Protein AF-X5XY97-F1 (afdb_monomer_lite)

Secondary structure (DSSP, 8-state):
-HHHHHHHHHHHHH--SHHHHHHHHHHHHHHHHHHHHHHHHHHHHHHHHHTTSS-HHHHHHHHHHHHHHHHHHHHHHHHHHHHHHHHHHHHHHHHHHHHHHHHHHHHHHHHHHHHHHHHHHHHHHHHHHHHHHHHHHHHHHHHHHHHTT-GGG---HHHHHHHHT-SPPPPPPTT--HHHHHHHHHHHHTTSTTSTTSTHHHHHHTT------------------

Foldseek 3Di:
DVVVVVVLVVQLVVDQALVSLVVSLVVLVVVLVVLVVVLVVLVVVLVVVVVVNDDNVVSVVVNVVSVVVNVVSVVSNVVSVVSSVVRVVVVVVVVVVVVVVVVVVVVVVVVVVVVVVVVVVVVVVVVLVVVVVVVVVLVVVCVVCVVVVNNVPHDDPVVVLVVVLDDDDDDDDPDDDPVRVVVVVLVVLVSDAVRPSHCVVVVVVPPDPPPDDDDDDDDDDDDDD

pLDDT: mean 83.16, std 18.18, range [33.22, 97.75]

Structure (mmCIF, N/CA/C/O backbone):
data_AF-X5XY97-F1
#
_entry.id   AF-X5XY97-F1
#
loop_
_atom_site.group_PDB
_atom_site.id
_atom_site.type_symbol
_atom_site.label_atom_id
_atom_site.label_alt_id
_atom_site.label_comp_id
_atom_site.label_asym_id
_atom_site.label_entity_id
_atom_site.label_seq_id
_atom_site.pdbx_PDB_ins_code
_atom_site.Cartn_x
_atom_site.Cartn_y
_atom_site.Cartn_z
_atom_site.occupancy
_atom_site.B_iso_or_equiv
_atom_site.auth_seq_id
_atom_site.auth_comp_id
_atom_site.auth_asym_id
_atom_site.auth_atom_id
_atom_site.pdbx_PDB_model_num
ATOM 1 N N . MET A 1 1 ? -25.645 -17.016 40.086 1.00 46.78 1 MET A N 1
ATOM 2 C CA . MET A 1 1 ? -25.019 -15.783 39.554 1.00 46.78 1 MET A CA 1
ATOM 3 C C . MET A 1 1 ? -23.553 -15.941 39.148 1.00 46.78 1 MET A C 1
ATOM 5 O O . MET A 1 1 ? -23.090 -15.186 38.314 1.00 46.78 1 MET A O 1
ATOM 9 N N . THR A 1 2 ? -22.830 -16.949 39.642 1.00 53.25 2 THR A N 1
ATOM 10 C CA . THR A 1 2 ? -21.428 -17.248 39.280 1.00 53.25 2 THR A CA 1
ATOM 11 C C . THR A 1 2 ? -21.201 -17.725 37.835 1.00 53.25 2 THR A C 1
ATOM 13 O O . THR A 1 2 ? -20.082 -17.640 37.344 1.00 53.25 2 THR A O 1
ATOM 16 N N . LEU A 1 3 ? -22.242 -18.197 37.139 1.00 58.97 3 LEU A N 1
ATOM 17 C CA . LEU A 1 3 ? -22.140 -18.777 35.789 1.00 58.97 3 LEU A CA 1
ATOM 18 C C . LEU A 1 3 ? -22.036 -17.740 34.652 1.00 58.97 3 LEU A C 1
ATOM 20 O O . LEU A 1 3 ? -21.431 -18.025 33.626 1.00 58.97 3 LEU A O 1
ATOM 24 N N . LEU A 1 4 ? -22.605 -16.538 34.809 1.00 59.94 4 LEU A N 1
ATOM 25 C CA . LEU A 1 4 ? -22.529 -15.499 33.767 1.00 59.94 4 LEU A CA 1
ATOM 26 C C . LEU A 1 4 ? -21.122 -14.901 33.691 1.00 59.94 4 LEU A C 1
ATOM 28 O O . LEU A 1 4 ? -20.534 -14.821 32.615 1.00 59.94 4 LEU A O 1
ATOM 32 N N . LEU A 1 5 ? -20.523 -14.596 34.846 1.00 67.06 5 LEU A N 1
ATOM 33 C CA . LEU A 1 5 ? -19.133 -14.150 34.893 1.00 67.06 5 LEU A CA 1
ATOM 34 C C . LEU A 1 5 ? -18.157 -15.223 34.386 1.00 67.06 5 LEU A C 1
ATOM 36 O O . LEU A 1 5 ? -17.134 -14.871 33.801 1.00 67.06 5 LEU A O 1
ATOM 40 N N . SER A 1 6 ? -18.454 -16.518 34.563 1.00 76.81 6 SER A N 1
ATOM 41 C CA . SER A 1 6 ? -17.591 -17.581 34.031 1.00 76.81 6 SER A CA 1
ATOM 42 C C . SER A 1 6 ? -17.618 -17.627 32.502 1.00 76.81 6 SER A C 1
ATOM 44 O O . SER A 1 6 ? -16.556 -17.711 31.893 1.00 76.81 6 SER A O 1
ATOM 46 N N . ALA A 1 7 ? -18.792 -17.473 31.880 1.00 84.50 7 ALA A N 1
ATOM 47 C CA . ALA A 1 7 ? -18.923 -17.429 30.422 1.00 84.50 7 ALA A CA 1
ATOM 48 C C . ALA A 1 7 ? -18.185 -16.226 29.806 1.00 84.50 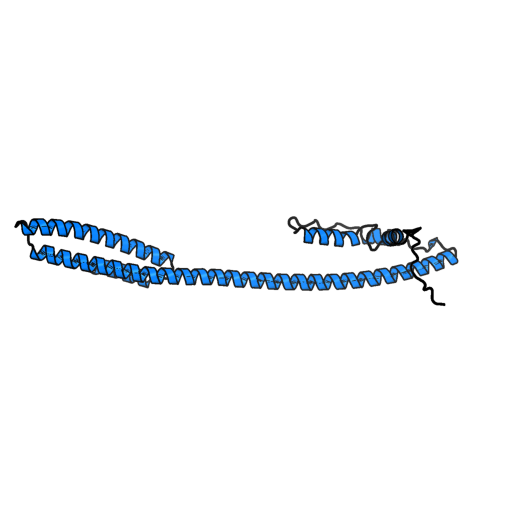7 ALA A C 1
ATOM 50 O O . ALA A 1 7 ? -17.448 -16.379 28.830 1.00 84.50 7 ALA A O 1
ATOM 51 N N . HIS A 1 8 ? -18.305 -15.041 30.414 1.00 88.75 8 HIS A N 1
ATOM 52 C CA . HIS A 1 8 ? -17.550 -13.859 29.976 1.00 88.75 8 HIS A CA 1
ATOM 53 C C . HIS A 1 8 ? -16.045 -14.037 30.140 1.00 88.75 8 HIS A C 1
ATOM 55 O O . HIS A 1 8 ? -15.274 -13.634 29.273 1.00 88.75 8 HIS A O 1
ATOM 61 N N . THR A 1 9 ? -15.616 -14.673 31.231 1.00 88.00 9 THR A N 1
ATOM 62 C CA . THR A 1 9 ? -14.197 -14.952 31.482 1.00 88.00 9 THR A CA 1
ATOM 63 C C . THR A 1 9 ? -13.626 -15.891 30.417 1.00 88.00 9 THR A C 1
ATOM 65 O O . THR A 1 9 ? -12.545 -15.637 29.886 1.00 88.00 9 THR A O 1
ATOM 68 N N . GLU A 1 10 ? -14.359 -16.940 30.044 1.00 91.06 10 GLU A N 1
ATOM 69 C CA . GLU A 1 10 ? -13.978 -17.845 28.954 1.00 91.06 10 GLU A CA 1
ATOM 70 C C . GLU A 1 10 ? -13.902 -17.121 27.605 1.00 91.06 10 GLU A C 1
ATOM 72 O O . GLU A 1 10 ? -12.901 -17.250 26.896 1.00 91.06 10 GLU A O 1
ATOM 77 N N . ALA A 1 11 ? -14.902 -16.299 27.275 1.00 91.81 11 ALA A N 1
ATOM 78 C CA . ALA A 1 11 ? -14.908 -15.506 26.048 1.00 91.81 11 ALA A CA 1
ATOM 79 C C . ALA A 1 11 ? -13.718 -14.530 25.991 1.00 91.81 11 ALA A C 1
ATOM 81 O O . ALA A 1 11 ? -13.045 -14.416 24.965 1.00 91.81 11 ALA A O 1
ATOM 82 N N . LEU A 1 12 ? -13.384 -13.897 27.119 1.00 92.50 12 LEU A N 1
ATOM 83 C CA . LEU A 1 12 ? -12.222 -13.020 27.256 1.00 92.50 12 LEU A CA 1
ATOM 84 C C . LEU A 1 12 ? -10.891 -13.775 27.081 1.00 92.50 12 LEU A C 1
ATOM 86 O O . LEU A 1 12 ? -9.918 -13.216 26.573 1.00 92.50 12 LEU A O 1
ATOM 90 N N . HIS A 1 13 ? -10.824 -15.036 27.516 1.00 92.38 13 HIS A N 1
ATOM 91 C CA . HIS A 1 13 ? -9.659 -15.900 27.312 1.00 92.38 13 HIS A CA 1
ATOM 92 C C . HIS A 1 13 ? -9.553 -16.440 25.885 1.00 92.38 13 HIS A C 1
ATOM 94 O O . HIS A 1 13 ? -8.441 -16.731 25.433 1.00 92.38 13 HIS A O 1
ATOM 100 N N . ALA A 1 14 ? -10.671 -16.574 25.176 1.00 94.19 14 ALA A N 1
ATOM 101 C CA . ALA A 1 14 ? -10.708 -17.003 23.785 1.00 94.19 14 ALA A CA 1
ATOM 102 C C . ALA A 1 14 ? -10.370 -15.863 22.811 1.00 94.19 14 ALA A C 1
ATOM 104 O O . ALA A 1 14 ? -9.703 -16.121 21.812 1.00 94.19 14 ALA A O 1
ATOM 105 N N . ALA A 1 15 ? -10.756 -14.622 23.124 1.00 94.75 15 ALA A N 1
ATOM 106 C CA . ALA A 1 15 ? -10.545 -13.455 22.270 1.00 94.75 15 ALA A CA 1
ATOM 107 C C . ALA A 1 15 ? -9.061 -13.208 21.937 1.00 94.75 15 ALA A C 1
ATOM 109 O O . ALA A 1 15 ? -8.169 -13.280 22.791 1.00 94.75 15 ALA A O 1
ATOM 110 N N . ARG A 1 16 ? -8.789 -12.929 20.665 1.00 93.19 16 ARG A N 1
ATOM 111 C CA . ARG A 1 16 ? -7.461 -12.658 20.100 1.00 93.19 16 ARG A CA 1
ATOM 112 C C . ARG A 1 16 ? -7.413 -11.335 19.353 1.00 93.19 16 ARG A C 1
ATOM 114 O O . ARG A 1 16 ? -6.352 -10.719 19.335 1.00 93.19 16 ARG A O 1
ATOM 121 N N . THR A 1 17 ? -8.527 -10.909 18.763 1.00 95.38 17 THR A N 1
ATOM 122 C CA . THR A 1 17 ? -8.588 -9.683 17.958 1.00 95.38 17 THR A CA 1
ATOM 123 C C . THR A 1 17 ? -9.236 -8.525 18.704 1.00 95.38 17 THR A C 1
ATOM 125 O O . THR A 1 17 ? -10.021 -8.712 19.638 1.00 95.38 17 THR A O 1
ATOM 128 N N . SER A 1 18 ? -8.943 -7.303 18.267 1.00 95.88 18 SER A N 1
ATOM 129 C CA . SER A 1 18 ? -9.571 -6.091 18.798 1.00 95.88 18 SER A CA 1
ATOM 130 C C . SER A 1 18 ? -11.101 -6.122 18.653 1.00 95.88 18 SER A C 1
ATOM 132 O O . SER A 1 18 ? -11.822 -5.714 19.567 1.00 95.88 18 SER A O 1
ATOM 134 N N . GLY A 1 19 ? -11.609 -6.671 17.546 1.00 95.50 19 GLY A N 1
ATOM 135 C CA . GLY A 1 19 ? -13.041 -6.861 17.309 1.00 95.50 19 GLY A CA 1
ATOM 136 C C . GLY A 1 19 ? -13.682 -7.874 18.262 1.00 95.50 19 GLY A C 1
ATOM 137 O O . GLY A 1 19 ? -14.763 -7.622 18.790 1.00 95.50 19 GLY A O 1
ATOM 138 N N . GLU A 1 20 ? -13.003 -8.988 18.541 1.00 96.38 20 GLU A N 1
ATOM 139 C CA . GLU A 1 20 ? -13.479 -9.988 19.505 1.00 96.38 20 GLU A CA 1
ATOM 140 C C . GLU A 1 20 ? -13.518 -9.429 20.930 1.00 96.38 20 GLU A C 1
ATOM 142 O O . GLU A 1 20 ? -14.520 -9.599 21.623 1.00 96.38 20 GLU A O 1
ATOM 147 N N . PHE A 1 21 ? -12.483 -8.696 21.362 1.00 96.69 21 PHE A N 1
ATOM 148 C CA . PHE A 1 21 ? -12.516 -8.026 22.666 1.00 96.69 21 PHE A CA 1
ATOM 149 C C . PHE A 1 21 ? -13.637 -6.982 22.747 1.00 96.69 21 PHE A C 1
ATOM 151 O O . PHE A 1 21 ? -14.304 -6.898 23.775 1.00 96.69 21 PHE A O 1
ATOM 158 N N . ALA A 1 22 ? -13.896 -6.225 21.675 1.00 97.44 22 ALA A N 1
ATOM 159 C CA . ALA A 1 22 ? -15.010 -5.275 21.630 1.00 97.44 22 ALA A CA 1
ATOM 160 C C . ALA A 1 22 ? -16.377 -5.964 21.796 1.00 97.44 22 ALA A C 1
ATOM 162 O O . ALA A 1 22 ? -17.245 -5.447 22.497 1.00 97.44 22 ALA A O 1
ATOM 163 N N . ALA A 1 23 ? -16.559 -7.142 21.193 1.00 96.62 23 ALA A N 1
ATOM 164 C CA . ALA A 1 23 ? -17.782 -7.925 21.344 1.00 96.62 23 ALA A CA 1
ATOM 165 C C . ALA A 1 23 ? -17.979 -8.411 22.791 1.00 96.62 23 ALA A C 1
ATOM 167 O O . ALA A 1 23 ? -19.085 -8.317 23.321 1.00 96.62 23 ALA A O 1
ATOM 168 N N . VAL A 1 24 ? -16.906 -8.869 23.451 1.00 96.12 24 VAL A N 1
ATOM 169 C CA . VAL A 1 24 ? -16.954 -9.279 24.867 1.00 96.12 24 VAL A CA 1
ATOM 170 C C . VAL A 1 24 ? -17.260 -8.088 25.781 1.00 96.12 24 VAL A C 1
ATOM 172 O O . VAL A 1 24 ? -18.098 -8.215 26.669 1.00 96.12 24 VAL A O 1
ATOM 175 N N . ILE A 1 25 ? -16.654 -6.920 25.539 1.00 96.50 25 ILE A N 1
ATOM 176 C CA . ILE A 1 25 ? -16.957 -5.681 26.282 1.00 96.50 25 ILE A CA 1
ATOM 177 C C . ILE A 1 25 ? -18.436 -5.315 26.141 1.00 96.50 25 ILE A C 1
ATOM 179 O O . ILE A 1 25 ? -19.105 -5.095 27.142 1.00 96.50 25 ILE A O 1
ATOM 183 N N . SER A 1 26 ? -18.976 -5.338 24.920 1.00 97.19 26 SER A N 1
ATOM 184 C CA . SER A 1 26 ? -20.391 -5.024 24.688 1.00 97.19 26 SER A CA 1
ATOM 185 C C . SER A 1 26 ? -21.343 -5.983 25.416 1.00 97.19 26 SER A C 1
ATOM 187 O O . SER A 1 26 ? -22.420 -5.565 25.850 1.00 97.19 26 SER A O 1
ATOM 189 N N . ALA A 1 27 ? -20.976 -7.262 25.539 1.00 95.44 27 ALA A N 1
ATOM 190 C CA . ALA A 1 27 ? -21.755 -8.241 26.292 1.00 95.44 27 ALA A CA 1
ATOM 191 C C . ALA A 1 27 ? -21.679 -7.978 27.808 1.00 95.44 27 ALA A C 1
ATOM 193 O O . ALA A 1 27 ? -22.712 -7.963 28.475 1.00 95.44 27 ALA A O 1
ATOM 194 N N . LEU A 1 28 ? -20.481 -7.688 28.332 1.00 95.19 28 LEU A N 1
ATOM 195 C CA . LEU A 1 28 ? -20.270 -7.295 29.730 1.00 95.19 28 LEU A CA 1
ATOM 196 C C . LEU A 1 28 ? -21.048 -6.021 30.097 1.00 95.19 28 LEU A C 1
ATOM 198 O O . LEU A 1 28 ? -21.700 -5.992 31.136 1.00 95.19 28 LEU A O 1
ATOM 202 N N . ASP A 1 29 ? -21.042 -4.998 29.237 1.00 96.75 29 ASP A N 1
ATOM 203 C CA . ASP A 1 29 ? -21.801 -3.755 29.439 1.00 96.75 29 ASP A CA 1
ATOM 204 C C . ASP A 1 29 ? -23.313 -4.008 29.507 1.00 96.75 29 ASP A C 1
ATOM 206 O O . ASP A 1 29 ? -24.032 -3.389 30.294 1.00 96.75 29 ASP A O 1
ATOM 210 N N . THR A 1 30 ? -23.821 -4.932 28.689 1.00 96.12 30 THR A N 1
ATOM 211 C CA . THR A 1 30 ? -25.247 -5.292 28.679 1.00 96.12 30 THR A CA 1
ATOM 212 C C . THR A 1 30 ? -25.664 -5.944 30.000 1.00 96.12 30 THR A C 1
ATOM 214 O O . THR A 1 30 ? -26.685 -5.571 30.593 1.00 96.12 30 THR A O 1
ATOM 217 N N . ASP A 1 31 ? -24.852 -6.872 30.503 1.00 94.69 31 ASP A N 1
ATOM 218 C CA . ASP A 1 31 ? -25.113 -7.557 31.770 1.00 94.69 31 ASP A CA 1
ATOM 219 C C . ASP A 1 31 ? -24.909 -6.628 32.975 1.00 94.69 31 ASP A C 1
ATOM 221 O O . ASP A 1 31 ? -25.707 -6.653 33.917 1.00 94.69 31 ASP A O 1
ATOM 225 N N . MET A 1 32 ? -23.921 -5.730 32.915 1.00 95.44 32 MET A N 1
ATOM 226 C CA . MET A 1 32 ? -23.709 -4.686 33.919 1.00 95.44 32 MET A CA 1
ATOM 227 C C . MET A 1 32 ? -24.909 -3.740 34.007 1.00 95.44 32 MET A C 1
ATOM 229 O O . MET A 1 32 ? -25.413 -3.488 35.100 1.00 95.44 32 MET A O 1
ATOM 233 N N . ASN A 1 33 ? -25.428 -3.264 32.871 1.00 96.25 33 ASN A N 1
ATOM 234 C CA . ASN A 1 33 ? -26.627 -2.421 32.837 1.00 96.25 33 ASN A CA 1
ATOM 235 C C . ASN A 1 33 ? -27.854 -3.148 33.406 1.00 96.25 33 ASN A C 1
ATOM 237 O O . ASN A 1 33 ? -28.664 -2.551 34.119 1.00 96.25 33 ASN A O 1
ATOM 241 N N . SER A 1 34 ? -27.964 -4.455 33.160 1.00 95.50 34 SER A N 1
ATOM 242 C CA . SER A 1 34 ? -29.011 -5.290 33.756 1.00 95.50 34 SER A CA 1
ATOM 243 C C . SER A 1 34 ? -28.853 -5.411 35.280 1.00 95.50 34 SER A C 1
ATOM 245 O O . SER A 1 34 ? -29.846 -5.365 36.010 1.00 95.50 34 SER A O 1
ATOM 247 N N . ALA A 1 35 ? -27.622 -5.522 35.790 1.00 94.69 35 ALA A N 1
ATOM 248 C CA . ALA A 1 35 ? -27.332 -5.506 37.226 1.00 94.69 35 ALA A CA 1
ATOM 249 C C . ALA A 1 35 ? -27.625 -4.136 37.865 1.00 94.69 35 ALA A C 1
ATOM 251 O O . ALA A 1 35 ? -28.228 -4.082 38.934 1.00 94.69 35 ALA A O 1
ATOM 252 N N . ILE A 1 36 ? -27.301 -3.029 37.189 1.00 96.00 36 ILE A N 1
ATOM 253 C CA . ILE A 1 36 ? -27.657 -1.667 37.625 1.00 96.00 36 ILE A CA 1
ATOM 254 C C . ILE A 1 36 ? -29.181 -1.515 37.739 1.00 96.00 36 ILE A C 1
ATOM 256 O O . ILE A 1 36 ? -29.674 -0.983 38.733 1.00 96.00 36 ILE A O 1
ATOM 260 N N . GLY A 1 37 ? -29.939 -2.036 36.768 1.00 96.75 37 GLY A N 1
ATOM 261 C CA . GLY A 1 37 ? -31.401 -2.064 36.835 1.00 96.75 37 GLY A CA 1
ATOM 262 C C . GLY A 1 37 ? -31.921 -2.847 38.046 1.00 96.75 37 GLY A C 1
ATOM 263 O O . GLY A 1 37 ? -32.779 -2.356 38.776 1.00 96.75 37 GLY A O 1
ATOM 264 N N . ARG A 1 38 ? -31.357 -4.034 38.317 1.00 95.81 38 ARG A N 1
ATOM 265 C CA . ARG A 1 38 ? -31.709 -4.835 39.506 1.00 95.81 38 ARG A CA 1
ATOM 266 C C . ARG A 1 38 ? -31.371 -4.125 40.813 1.00 95.81 38 ARG A C 1
ATOM 268 O O . ARG A 1 38 ? -32.178 -4.167 41.736 1.00 95.81 38 ARG A O 1
ATOM 275 N N . LYS A 1 39 ? -30.227 -3.443 40.885 1.00 96.75 39 LYS A N 1
ATOM 276 C CA . LYS A 1 39 ? -29.834 -2.638 42.046 1.00 96.75 39 LYS A CA 1
ATOM 277 C C . LYS A 1 39 ? -30.896 -1.581 42.369 1.00 96.75 39 LYS A C 1
ATOM 279 O O . LYS A 1 39 ? -31.311 -1.489 43.517 1.00 96.75 39 LYS A O 1
ATOM 284 N N . ALA A 1 40 ? -31.377 -0.845 41.367 1.00 96.19 40 ALA A N 1
ATOM 285 C CA . ALA A 1 40 ? -32.403 0.181 41.566 1.00 96.19 40 ALA A CA 1
ATOM 286 C C . ALA A 1 40 ? -33.739 -0.396 42.078 1.00 96.19 40 ALA A C 1
ATOM 288 O O . ALA A 1 40 ? -34.437 0.246 42.860 1.00 96.19 40 ALA A O 1
ATOM 289 N N . GLU A 1 41 ? -34.109 -1.610 41.659 1.00 95.81 41 GLU A N 1
ATOM 290 C CA . GLU A 1 41 ? -35.295 -2.292 42.194 1.00 95.81 41 GLU A CA 1
ATOM 291 C C . GLU A 1 41 ? -35.084 -2.795 43.630 1.00 95.81 41 GLU A C 1
ATOM 293 O O . GLU A 1 41 ? -36.001 -2.700 44.446 1.00 95.81 41 GLU A O 1
ATOM 298 N N . LEU A 1 42 ? -33.878 -3.263 43.969 1.00 95.25 42 LEU A N 1
ATOM 299 C CA . LEU A 1 42 ? -33.520 -3.655 45.337 1.00 95.25 42 LEU A CA 1
ATOM 300 C C . LEU A 1 42 ? -33.499 -2.457 46.295 1.00 95.25 42 LEU A C 1
ATOM 302 O O . LEU A 1 42 ? -33.987 -2.583 47.411 1.00 95.25 42 LEU A O 1
ATOM 306 N N . GLU A 1 43 ? -33.027 -1.288 45.856 1.00 94.88 43 GLU A N 1
ATOM 307 C CA . GLU A 1 43 ? -33.086 -0.046 46.648 1.00 94.88 43 GLU A CA 1
ATOM 308 C C . GLU A 1 43 ? -34.541 0.334 46.984 1.00 94.88 43 GLU A C 1
ATOM 310 O O . GLU A 1 43 ? -34.867 0.612 48.136 1.00 94.88 43 GLU A O 1
ATOM 315 N N . LYS A 1 44 ? -35.466 0.235 46.016 1.00 94.50 44 LYS A N 1
ATOM 316 C CA . LYS A 1 44 ? -36.906 0.450 46.271 1.00 94.50 44 LYS A CA 1
ATOM 317 C C . LYS A 1 44 ? -37.506 -0.598 47.211 1.00 94.50 44 LYS A C 1
ATOM 319 O O . LYS A 1 44 ? -38.443 -0.294 47.951 1.00 94.50 44 LYS A O 1
ATOM 324 N N . ALA A 1 45 ? -37.049 -1.847 47.127 1.00 92.44 45 ALA A N 1
ATOM 325 C CA . ALA A 1 45 ? -37.494 -2.916 48.016 1.00 92.44 45 ALA A CA 1
ATOM 326 C C . ALA A 1 45 ? -36.975 -2.702 49.445 1.00 92.44 45 ALA A C 1
ATOM 328 O O . ALA A 1 45 ? -37.713 -2.950 50.397 1.00 92.44 45 ALA A O 1
ATOM 329 N N . GLU A 1 46 ? -35.754 -2.183 49.597 1.00 92.94 46 GLU A N 1
ATOM 330 C CA . GLU A 1 46 ? -35.175 -1.843 50.897 1.00 92.94 46 GLU A CA 1
ATOM 331 C C . GLU A 1 46 ? -36.014 -0.759 51.575 1.00 92.94 46 GLU A C 1
ATOM 333 O O . GLU A 1 46 ? -36.428 -0.931 52.723 1.00 92.94 46 GLU A O 1
ATOM 338 N N . ASP A 1 47 ? -36.350 0.304 50.837 1.00 93.19 47 ASP A N 1
ATOM 339 C CA . ASP A 1 47 ? -37.207 1.384 51.328 1.00 93.19 47 ASP A CA 1
ATOM 340 C C . ASP A 1 47 ? -38.550 0.854 51.854 1.00 93.19 47 ASP A C 1
ATOM 342 O O . ASP A 1 47 ? -39.004 1.268 52.919 1.00 93.19 47 ASP A O 1
ATOM 346 N N . LYS A 1 48 ? -39.181 -0.100 51.157 1.00 91.38 48 LYS A N 1
ATOM 347 C CA . LYS A 1 48 ? -40.439 -0.730 51.604 1.00 91.38 48 LYS A CA 1
ATOM 348 C C . LYS A 1 48 ? -40.256 -1.599 52.849 1.00 91.38 48 LYS A C 1
ATOM 350 O O . LYS A 1 48 ?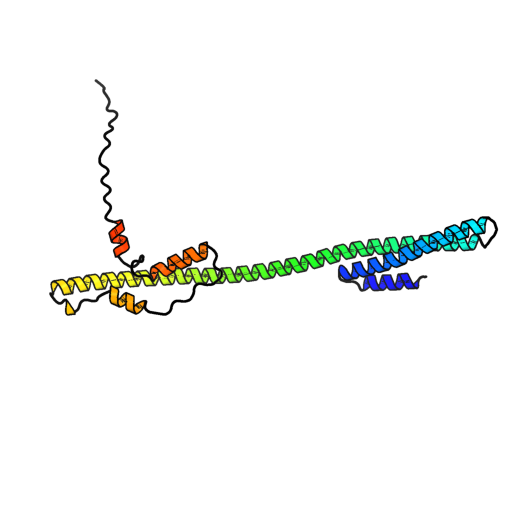 -41.058 -1.502 53.781 1.00 91.38 48 LYS A O 1
ATOM 355 N N . ALA A 1 49 ? -39.191 -2.397 52.894 1.00 91.56 49 ALA A N 1
ATOM 356 C CA . ALA A 1 49 ? -38.893 -3.274 54.022 1.00 91.56 49 ALA A CA 1
ATOM 357 C C . ALA A 1 49 ? -38.617 -2.485 55.317 1.00 91.56 49 ALA A C 1
ATOM 359 O O . ALA A 1 49 ? -38.993 -2.932 56.400 1.00 91.56 49 ALA A O 1
ATOM 360 N N . ILE A 1 50 ? -38.048 -1.274 55.225 1.00 91.00 50 ILE A N 1
ATOM 361 C CA . ILE A 1 50 ? -37.867 -0.364 56.374 1.00 91.00 50 ILE A CA 1
ATOM 362 C C . ILE A 1 50 ? -39.208 -0.008 57.038 1.00 91.00 50 ILE A C 1
ATOM 364 O O . ILE A 1 50 ? -39.270 0.125 58.262 1.00 91.00 50 ILE A O 1
ATOM 368 N N . PHE A 1 51 ? -40.290 0.106 56.264 1.00 90.81 51 PHE A N 1
ATOM 369 C CA . PHE A 1 51 ? -41.635 0.385 56.780 1.00 90.81 51 PHE A CA 1
ATOM 370 C C . PHE A 1 51 ? -42.411 -0.876 57.203 1.00 90.81 51 PHE A C 1
ATOM 372 O O . PHE A 1 51 ? -43.599 -0.785 57.513 1.00 90.81 51 PHE A O 1
ATOM 379 N N . GLY A 1 52 ? -41.749 -2.035 57.269 1.00 84.31 52 GLY A N 1
ATOM 380 C CA . GLY A 1 52 ? -42.321 -3.292 57.760 1.00 84.31 52 GLY A CA 1
ATOM 381 C C . GLY A 1 52 ? -42.937 -4.192 56.686 1.00 84.31 52 GLY A C 1
ATOM 382 O O . GLY A 1 52 ? -43.542 -5.202 57.038 1.00 84.31 52 GLY A O 1
ATOM 383 N N . ASP A 1 53 ? -42.781 -3.858 55.401 1.00 78.75 53 ASP A N 1
ATOM 384 C CA . ASP A 1 53 ? -43.234 -4.681 54.272 1.00 78.75 53 ASP A CA 1
ATOM 385 C C . ASP A 1 53 ? -42.054 -5.458 53.658 1.00 78.75 53 ASP A C 1
ATOM 387 O O . ASP A 1 53 ? -41.504 -5.072 52.626 1.00 78.75 53 ASP A O 1
ATOM 391 N N . GLY A 1 54 ? -41.617 -6.522 54.343 1.00 82.88 54 GLY A N 1
ATOM 392 C CA . GLY A 1 54 ? -40.581 -7.451 53.865 1.00 82.88 54 GLY A CA 1
ATOM 393 C C . GLY A 1 54 ? -39.452 -7.748 54.859 1.00 82.88 54 GLY A C 1
ATOM 394 O O . GLY A 1 54 ? -39.431 -7.239 55.980 1.00 82.88 54 GLY A O 1
ATOM 395 N N . ASP A 1 55 ? -38.501 -8.588 54.433 1.00 91.62 55 ASP A N 1
ATOM 396 C CA . ASP A 1 55 ? -37.276 -8.901 55.182 1.00 91.62 55 ASP A CA 1
ATOM 397 C C . ASP A 1 55 ? -36.151 -7.923 54.805 1.00 91.62 55 ASP A C 1
ATOM 399 O O . ASP A 1 55 ? -35.501 -8.034 53.764 1.00 91.62 55 ASP A O 1
ATOM 403 N N . LEU A 1 56 ? -35.910 -6.942 55.676 1.00 91.94 56 LEU A N 1
ATOM 404 C CA . LEU A 1 56 ? -34.873 -5.931 55.471 1.00 91.94 56 LEU A CA 1
ATOM 405 C C . LEU A 1 56 ? -33.454 -6.525 55.423 1.00 91.94 56 LEU A C 1
ATOM 407 O O . LEU A 1 56 ? -32.580 -5.972 54.753 1.00 91.94 56 LEU A O 1
ATOM 411 N N . ALA A 1 57 ? -33.193 -7.613 56.154 1.00 93.00 57 ALA A N 1
ATOM 412 C CA . ALA A 1 57 ? -31.865 -8.216 56.197 1.00 93.00 57 ALA A CA 1
ATOM 413 C C . ALA A 1 57 ? -31.545 -8.930 54.879 1.00 93.00 57 ALA A C 1
ATOM 415 O O . ALA A 1 57 ? -30.434 -8.784 54.365 1.00 93.00 57 ALA A O 1
ATOM 416 N N . GLU A 1 58 ? -32.526 -9.638 54.317 1.00 94.19 58 GLU A N 1
ATOM 417 C CA . GLU A 1 58 ? -32.411 -10.302 53.016 1.00 94.19 58 GLU A CA 1
ATOM 418 C C . GLU A 1 58 ? -32.184 -9.286 51.888 1.00 94.19 58 GLU A C 1
ATOM 420 O O . GLU A 1 58 ? -31.196 -9.386 51.160 1.00 94.19 58 GLU A O 1
ATOM 425 N N . VAL A 1 59 ? -33.005 -8.230 51.811 1.00 93.94 59 VAL A N 1
ATOM 426 C CA . VAL A 1 59 ? -32.874 -7.207 50.756 1.00 93.94 59 VAL A CA 1
ATOM 427 C C . VAL A 1 59 ? -31.516 -6.499 50.807 1.00 93.94 59 VAL A C 1
ATOM 429 O O . VAL A 1 59 ? -30.900 -6.251 49.769 1.00 93.94 59 VAL A O 1
ATOM 432 N N . ARG A 1 60 ? -30.995 -6.210 52.006 1.00 93.69 60 ARG A N 1
ATOM 433 C CA . ARG A 1 60 ? -29.655 -5.618 52.166 1.00 93.69 60 ARG A CA 1
ATOM 434 C C . ARG A 1 60 ? -28.536 -6.554 51.731 1.00 93.69 60 ARG A C 1
ATOM 436 O O . ARG A 1 60 ? -27.545 -6.088 51.164 1.00 93.69 60 ARG A O 1
ATOM 443 N N . ALA A 1 61 ? -28.669 -7.851 52.003 1.00 95.12 61 ALA A N 1
ATOM 444 C CA . ALA A 1 61 ? -27.700 -8.843 51.553 1.00 95.12 61 ALA A CA 1
ATOM 445 C C . ALA A 1 61 ? -27.678 -8.931 50.019 1.00 95.12 61 ALA A C 1
ATOM 447 O O . ALA A 1 61 ? -26.599 -8.893 49.419 1.00 95.12 61 ALA A O 1
ATOM 448 N N . ASP A 1 62 ? -28.851 -8.947 49.386 1.00 95.25 62 ASP A N 1
ATOM 449 C CA . ASP A 1 62 ? -28.989 -8.958 47.929 1.00 95.25 62 ASP A CA 1
ATOM 450 C C . ASP A 1 62 ? -28.462 -7.672 47.284 1.00 95.25 62 ASP A C 1
ATOM 452 O O . ASP A 1 62 ? -27.762 -7.726 46.267 1.00 95.25 62 ASP A O 1
ATOM 456 N N . LEU A 1 63 ? -28.726 -6.510 47.889 1.00 95.19 63 LEU A N 1
ATOM 457 C CA . LEU A 1 63 ? -28.200 -5.230 47.417 1.00 95.19 63 LEU A CA 1
ATOM 458 C C . LEU A 1 63 ? -26.666 -5.208 47.470 1.00 95.19 63 LEU A C 1
ATOM 460 O O . LEU A 1 63 ? -26.016 -4.832 46.491 1.00 95.19 63 LEU A O 1
ATOM 464 N N . ALA A 1 64 ? -26.072 -5.662 48.577 1.00 95.31 64 ALA A N 1
ATOM 465 C CA . ALA A 1 64 ? -24.620 -5.762 48.717 1.00 95.31 64 ALA A CA 1
ATOM 466 C C . ALA A 1 64 ? -24.000 -6.742 47.702 1.00 95.31 64 ALA A C 1
ATOM 468 O O . ALA A 1 64 ? -22.944 -6.457 47.122 1.00 95.31 64 ALA A O 1
ATOM 469 N N . ALA A 1 65 ? -24.664 -7.873 47.445 1.00 94.06 65 ALA A N 1
ATOM 470 C CA . ALA A 1 65 ? -24.255 -8.824 46.415 1.00 94.06 65 ALA A CA 1
ATOM 471 C C . ALA A 1 65 ? -24.326 -8.207 45.007 1.00 94.06 65 ALA A C 1
ATOM 473 O O . ALA A 1 65 ? -23.386 -8.358 44.226 1.00 94.06 65 ALA A O 1
ATOM 474 N N . CYS A 1 66 ? -25.388 -7.457 44.700 1.00 95.06 66 CYS A N 1
ATOM 475 C CA . CYS A 1 66 ? -25.557 -6.776 43.417 1.00 95.06 66 CYS A CA 1
ATOM 476 C C . CYS A 1 66 ? -24.505 -5.676 43.200 1.00 95.06 66 CYS A C 1
ATOM 478 O O . CYS A 1 66 ? -23.955 -5.555 42.108 1.00 95.06 66 CYS A O 1
ATOM 480 N N . ILE A 1 67 ? -24.174 -4.899 44.237 1.00 95.31 67 ILE A N 1
ATOM 481 C CA . ILE A 1 67 ? -23.098 -3.894 44.178 1.00 95.31 67 ILE A CA 1
ATOM 482 C C . ILE A 1 67 ? -21.747 -4.567 43.908 1.00 95.31 67 ILE A C 1
ATOM 484 O O . ILE A 1 67 ? -20.974 -4.094 43.076 1.00 95.31 67 ILE A O 1
ATOM 488 N N . SER A 1 68 ? -21.476 -5.690 44.577 1.00 94.44 68 SER A N 1
ATOM 489 C CA . SER A 1 68 ? -20.241 -6.452 44.370 1.00 94.44 68 SER A CA 1
ATOM 490 C C . SER A 1 68 ? -20.151 -7.011 42.948 1.00 94.44 68 SER A C 1
ATOM 492 O O . SER A 1 68 ? -19.078 -7.013 42.353 1.00 94.44 68 SER A O 1
ATOM 494 N N . GLU A 1 69 ? -21.270 -7.461 42.380 1.00 93.31 69 GLU A N 1
ATOM 495 C CA . GLU A 1 69 ? -21.332 -7.934 40.998 1.00 93.31 69 GLU A CA 1
ATOM 496 C C . GLU A 1 69 ? -21.059 -6.812 39.984 1.00 93.31 69 GLU A C 1
ATOM 498 O O . GLU A 1 69 ? -20.259 -7.008 39.071 1.00 93.31 69 GLU A O 1
ATOM 503 N N . ILE A 1 70 ? -21.658 -5.628 40.161 1.00 94.31 70 ILE A N 1
ATOM 504 C CA . ILE A 1 70 ? -21.397 -4.462 39.298 1.00 94.31 70 ILE A CA 1
ATOM 505 C C . ILE A 1 70 ? -19.901 -4.124 39.297 1.00 94.31 70 ILE A C 1
ATOM 507 O O . ILE A 1 70 ? -19.308 -3.999 38.228 1.00 94.31 70 ILE A O 1
ATOM 511 N N . ALA A 1 71 ? -19.267 -4.089 40.473 1.00 94.25 71 ALA A N 1
ATOM 512 C CA . ALA A 1 71 ? -17.832 -3.827 40.588 1.00 94.25 71 ALA A CA 1
ATOM 513 C C . ALA A 1 71 ? -16.966 -4.884 39.868 1.00 94.25 71 ALA A C 1
ATOM 515 O O . ALA A 1 71 ? -15.885 -4.577 39.356 1.00 94.25 71 ALA A O 1
ATOM 516 N N . LEU A 1 72 ? -17.420 -6.143 39.809 1.00 93.44 72 LEU A N 1
ATOM 517 C CA . LEU A 1 72 ? -16.739 -7.188 39.042 1.00 93.44 72 LEU A CA 1
ATOM 518 C C . LEU A 1 72 ? -16.871 -6.969 37.530 1.00 93.44 72 LEU A C 1
ATOM 520 O O . LEU A 1 72 ? -15.884 -7.168 36.819 1.00 93.44 72 LEU A O 1
ATOM 524 N N . TYR A 1 73 ? -18.042 -6.543 37.042 1.00 94.25 73 TYR A N 1
ATOM 525 C CA . TYR A 1 73 ? -18.222 -6.194 35.630 1.00 94.25 73 TYR A CA 1
ATOM 526 C C . TYR A 1 73 ? -17.357 -5.000 35.227 1.00 94.25 73 TYR A C 1
ATOM 528 O O . TYR A 1 73 ? -16.636 -5.103 34.237 1.00 94.25 73 TYR A O 1
ATOM 536 N N . GLU A 1 74 ? -17.345 -3.920 36.014 1.00 95.19 74 GLU A N 1
ATOM 537 C CA . GLU A 1 74 ? -16.509 -2.736 35.756 1.00 95.19 74 GLU A CA 1
ATOM 538 C C . GLU A 1 74 ? -15.034 -3.123 35.595 1.00 95.19 74 GLU A C 1
ATOM 540 O O . GLU A 1 74 ? -14.381 -2.774 34.608 1.00 95.19 74 GLU A O 1
ATOM 545 N N . LYS A 1 75 ? -14.521 -3.939 36.523 1.00 94.00 75 LYS A N 1
ATOM 546 C CA . LYS A 1 75 ? -13.139 -4.426 36.477 1.00 94.00 75 LYS A CA 1
ATOM 547 C C . LYS A 1 75 ? -12.870 -5.335 35.275 1.00 94.00 75 LYS A C 1
ATOM 549 O O . LYS A 1 75 ? -11.777 -5.301 34.704 1.00 94.00 75 LYS A O 1
ATOM 554 N N . ALA A 1 76 ? -13.832 -6.179 34.903 1.00 93.12 76 ALA A N 1
ATOM 555 C CA . ALA A 1 76 ? -13.710 -7.043 33.733 1.00 93.12 76 ALA A CA 1
ATOM 556 C C . ALA A 1 76 ? -13.671 -6.224 32.434 1.00 93.12 76 ALA A C 1
ATOM 558 O O . ALA A 1 76 ? -12.834 -6.503 31.575 1.00 93.12 76 ALA A O 1
ATOM 559 N N . ILE A 1 77 ? -14.515 -5.194 32.321 1.00 95.12 77 ILE A N 1
ATOM 560 C CA . ILE A 1 77 ? -14.568 -4.271 31.181 1.00 95.12 77 ILE A CA 1
ATOM 561 C C . ILE A 1 77 ? -13.253 -3.500 31.050 1.00 95.12 77 ILE A C 1
ATOM 563 O O . ILE A 1 77 ? -12.669 -3.480 29.968 1.00 95.12 77 ILE A O 1
ATOM 567 N N . GLU A 1 78 ? -12.731 -2.938 32.143 1.00 95.62 78 GLU A N 1
ATOM 568 C CA . GLU A 1 78 ? -11.449 -2.222 32.131 1.00 95.62 78 GLU A CA 1
ATOM 569 C C . GLU A 1 78 ? -10.302 -3.129 31.650 1.00 95.62 78 GLU A C 1
ATOM 571 O O . GLU A 1 78 ? -9.538 -2.780 30.745 1.00 95.62 78 GLU A O 1
ATOM 576 N N . GLY A 1 79 ? -10.210 -4.344 32.202 1.00 93.81 79 GLY A N 1
ATOM 577 C CA . GLY A 1 79 ? -9.201 -5.318 31.791 1.00 93.81 79 GLY A CA 1
ATOM 578 C C . GLY A 1 79 ? -9.347 -5.764 30.331 1.00 93.81 79 GLY A C 1
ATOM 579 O O . GLY A 1 79 ? -8.342 -5.993 29.650 1.00 93.81 79 GLY A O 1
ATOM 580 N N . ALA A 1 80 ? -10.582 -5.883 29.842 1.00 94.25 80 ALA A N 1
ATOM 581 C CA . ALA A 1 80 ? -10.885 -6.204 28.454 1.00 94.25 80 ALA A CA 1
ATOM 582 C C . ALA A 1 80 ? -10.472 -5.075 27.502 1.00 94.25 80 ALA A C 1
ATOM 584 O O . ALA A 1 80 ? -9.874 -5.348 26.459 1.00 94.25 80 ALA A O 1
ATOM 585 N N . ASP A 1 81 ? -10.729 -3.816 27.866 1.00 97.00 81 ASP A N 1
ATOM 586 C CA . ASP A 1 81 ? -10.415 -2.661 27.023 1.00 97.00 81 ASP A CA 1
ATOM 587 C C . ASP A 1 81 ? -8.901 -2.459 26.868 1.00 97.00 81 ASP A C 1
ATOM 589 O O . ASP A 1 81 ? -8.415 -2.231 25.759 1.00 97.00 81 ASP A O 1
ATOM 593 N N . ILE A 1 82 ? -8.121 -2.686 27.931 1.00 96.50 82 ILE A N 1
ATOM 594 C CA . ILE A 1 82 ? -6.650 -2.687 27.851 1.00 96.50 82 ILE A CA 1
ATOM 595 C C . ILE A 1 82 ? -6.159 -3.716 26.818 1.00 96.50 82 ILE A C 1
ATOM 597 O O . ILE A 1 82 ? -5.317 -3.403 25.972 1.00 96.50 82 ILE A O 1
ATOM 601 N N . ARG A 1 83 ? -6.700 -4.943 26.850 1.00 95.38 83 ARG A N 1
ATOM 602 C CA . ARG A 1 83 ? -6.333 -6.003 25.892 1.00 95.38 83 ARG A CA 1
ATOM 603 C C . ARG A 1 83 ? -6.796 -5.680 24.476 1.00 95.38 83 ARG A C 1
ATOM 605 O O . ARG A 1 83 ? -6.055 -5.940 23.531 1.00 95.38 83 ARG A O 1
ATOM 612 N N . ARG A 1 84 ? -7.975 -5.071 24.326 1.00 97.06 84 ARG A N 1
ATOM 613 C CA . ARG A 1 84 ? -8.505 -4.604 23.040 1.00 97.06 84 ARG A CA 1
ATOM 614 C C . ARG A 1 84 ? -7.577 -3.588 22.383 1.00 97.06 84 ARG A C 1
ATOM 616 O O . ARG A 1 84 ? -7.266 -3.727 21.202 1.00 97.06 84 ARG A O 1
ATOM 623 N N . ILE A 1 85 ? -7.139 -2.581 23.140 1.00 96.31 85 ILE A N 1
ATOM 624 C CA . ILE A 1 85 ? -6.231 -1.535 22.653 1.00 96.31 85 ILE A CA 1
ATOM 625 C C . ILE A 1 85 ? -4.909 -2.156 22.195 1.00 96.31 85 ILE A C 1
ATOM 627 O O . ILE A 1 85 ? -4.390 -1.794 21.140 1.00 96.31 85 ILE A O 1
ATOM 631 N N . GLU A 1 86 ? -4.370 -3.103 22.961 1.00 95.62 86 GLU A N 1
ATOM 632 C CA . GLU A 1 86 ? -3.125 -3.780 22.603 1.00 95.62 86 GLU A CA 1
ATOM 633 C C . GLU A 1 86 ? -3.276 -4.670 21.360 1.00 95.62 86 GLU A C 1
ATOM 635 O O . GLU A 1 86 ? -2.431 -4.632 20.465 1.00 95.62 86 GLU A O 1
ATOM 640 N N . ALA A 1 87 ? -4.380 -5.413 21.242 1.00 94.94 87 ALA A N 1
ATOM 641 C CA . ALA A 1 87 ? -4.691 -6.187 20.042 1.00 94.94 87 ALA A CA 1
ATOM 642 C C . ALA A 1 87 ? -4.796 -5.285 18.800 1.00 94.94 87 ALA A C 1
ATOM 644 O O . ALA A 1 87 ? -4.173 -5.578 17.782 1.00 94.94 87 ALA A O 1
ATOM 645 N N . ALA A 1 88 ? -5.477 -4.139 18.907 1.00 95.62 88 ALA A N 1
ATOM 646 C CA . ALA A 1 88 ? -5.607 -3.180 17.809 1.00 95.62 88 ALA A CA 1
ATOM 647 C C . ALA A 1 88 ? -4.250 -2.606 17.365 1.00 95.62 88 ALA A C 1
ATOM 649 O O . ALA A 1 88 ? -3.999 -2.437 16.172 1.00 95.62 88 ALA A O 1
ATOM 650 N N . LYS A 1 89 ? -3.344 -2.327 18.313 1.00 95.00 89 LYS A N 1
ATOM 651 C CA . LYS A 1 89 ? -1.975 -1.889 17.995 1.00 95.00 89 LYS A CA 1
ATOM 652 C C . LYS A 1 89 ? -1.190 -2.967 17.253 1.00 95.00 89 LYS A C 1
ATOM 654 O O . LYS A 1 89 ? -0.508 -2.651 16.282 1.00 95.00 89 LYS A O 1
ATOM 659 N N . ASN A 1 90 ? -1.287 -4.218 17.697 1.00 93.62 90 ASN A N 1
ATOM 660 C CA . ASN A 1 90 ? -0.590 -5.339 17.070 1.00 93.62 90 ASN A CA 1
ATOM 661 C C . ASN A 1 90 ? -1.120 -5.624 15.659 1.00 93.62 90 ASN A C 1
ATOM 663 O O . ASN A 1 90 ? -0.329 -5.819 14.740 1.00 93.62 90 ASN A O 1
ATOM 667 N N . GLU A 1 91 ? -2.437 -5.572 15.463 1.00 93.38 91 GLU A N 1
ATOM 668 C CA . GLU A 1 91 ? -3.075 -5.673 14.144 1.00 93.38 91 GLU A CA 1
ATOM 669 C C . GLU A 1 91 ? -2.573 -4.571 13.200 1.00 93.38 91 GLU A C 1
ATOM 671 O O . GLU A 1 91 ? -2.069 -4.860 12.114 1.00 93.38 91 GLU A O 1
ATOM 676 N N . ALA A 1 92 ? -2.592 -3.312 13.648 1.00 93.31 92 ALA A N 1
ATOM 677 C CA . ALA A 1 92 ? -2.079 -2.196 12.858 1.00 93.31 92 ALA A CA 1
ATOM 678 C C . ALA A 1 92 ? -0.578 -2.336 12.538 1.00 93.31 92 ALA A C 1
ATOM 680 O O . ALA A 1 92 ? -0.132 -1.972 11.448 1.00 93.31 92 ALA A O 1
ATOM 681 N N . ALA A 1 93 ? 0.219 -2.875 13.466 1.00 92.19 93 ALA A N 1
ATOM 682 C CA . ALA A 1 93 ? 1.637 -3.133 13.236 1.00 92.19 93 ALA A CA 1
ATOM 683 C C . ALA A 1 93 ? 1.860 -4.191 12.141 1.00 92.19 93 ALA A C 1
ATOM 685 O O . ALA A 1 93 ? 2.746 -4.011 11.303 1.00 92.19 93 ALA A O 1
ATOM 686 N N . ILE A 1 94 ? 1.038 -5.245 12.104 1.00 90.75 94 ILE A N 1
ATOM 687 C CA . ILE A 1 94 ? 1.076 -6.277 11.056 1.00 90.75 94 ILE A CA 1
ATOM 688 C C . ILE A 1 94 ? 0.759 -5.665 9.686 1.00 90.75 94 ILE A C 1
ATOM 690 O O . ILE A 1 94 ? 1.481 -5.919 8.717 1.00 90.75 94 ILE A O 1
ATOM 694 N N . ASP A 1 95 ? -0.264 -4.812 9.605 1.00 90.88 95 ASP A N 1
ATOM 695 C CA . ASP A 1 95 ? -0.633 -4.132 8.359 1.00 90.88 95 ASP A CA 1
ATOM 696 C C . ASP A 1 95 ? 0.495 -3.220 7.856 1.00 90.88 95 ASP A C 1
ATOM 698 O O . ASP A 1 95 ? 0.851 -3.234 6.672 1.00 90.88 95 ASP A O 1
ATOM 702 N N . ILE A 1 96 ? 1.120 -2.462 8.760 1.00 91.06 96 ILE A N 1
ATOM 703 C CA . ILE A 1 96 ? 2.268 -1.607 8.433 1.00 91.06 96 ILE A CA 1
ATOM 704 C C . ILE A 1 96 ? 3.465 -2.448 7.973 1.00 91.06 96 ILE A C 1
ATOM 706 O O . ILE A 1 96 ? 4.145 -2.076 7.012 1.00 91.06 96 ILE A O 1
ATOM 710 N N . GLU A 1 97 ? 3.730 -3.590 8.608 1.00 94.38 97 GLU A N 1
ATOM 711 C CA . GLU A 1 97 ? 4.805 -4.491 8.191 1.00 94.38 97 GLU A CA 1
ATOM 712 C C . GLU A 1 97 ? 4.552 -5.053 6.783 1.00 94.38 97 GLU A C 1
ATOM 714 O O . GLU A 1 97 ? 5.469 -5.100 5.953 1.00 94.38 97 GLU A O 1
ATOM 719 N N . ALA A 1 98 ? 3.307 -5.432 6.478 1.00 93.44 98 ALA A N 1
ATOM 720 C CA . ALA A 1 98 ? 2.909 -5.894 5.153 1.00 93.44 98 ALA A CA 1
ATOM 721 C C . ALA A 1 98 ? 3.108 -4.801 4.089 1.00 93.44 98 ALA A C 1
ATOM 723 O O . ALA A 1 98 ? 3.706 -5.064 3.039 1.00 93.44 98 ALA A O 1
ATOM 724 N N . LEU A 1 99 ? 2.706 -3.560 4.385 1.00 93.50 99 LEU A N 1
ATOM 725 C CA . LEU A 1 99 ? 2.970 -2.401 3.526 1.00 93.50 99 LEU A CA 1
ATOM 726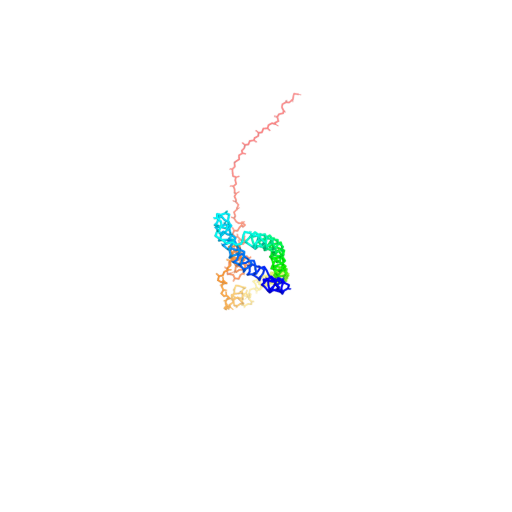 C C . LEU A 1 99 ? 4.474 -2.170 3.324 1.00 93.50 99 LEU A C 1
ATOM 728 O O . LEU A 1 99 ? 4.916 -1.906 2.204 1.00 93.50 99 LEU A O 1
ATOM 732 N N . GLY A 1 100 ? 5.280 -2.318 4.377 1.00 94.81 100 GLY A N 1
ATOM 733 C CA . GLY A 1 100 ? 6.737 -2.210 4.302 1.00 94.81 100 GLY A CA 1
ATOM 734 C C . GLY A 1 100 ? 7.368 -3.272 3.395 1.00 94.81 100 GLY A C 1
ATOM 735 O O . GLY A 1 100 ? 8.250 -2.960 2.587 1.00 94.81 100 GLY A O 1
ATOM 736 N N . LYS A 1 101 ? 6.894 -4.522 3.475 1.00 96.19 101 LYS A N 1
ATOM 737 C CA . LYS A 1 101 ? 7.336 -5.628 2.607 1.00 96.19 101 LYS A CA 1
ATOM 738 C C . LYS A 1 101 ? 6.995 -5.366 1.139 1.00 96.19 101 LYS A C 1
ATOM 740 O O . LYS A 1 101 ? 7.874 -5.503 0.284 1.00 96.19 101 LYS A O 1
ATOM 745 N N . ASP A 1 102 ? 5.768 -4.936 0.850 1.00 95.88 102 ASP A N 1
ATOM 746 C CA . ASP A 1 102 ? 5.334 -4.585 -0.508 1.00 95.88 102 ASP A CA 1
ATOM 747 C C . ASP A 1 102 ? 6.127 -3.392 -1.075 1.00 95.88 102 ASP A C 1
ATOM 749 O O . ASP A 1 102 ? 6.651 -3.457 -2.191 1.00 95.88 102 ASP A O 1
ATOM 753 N N . ALA A 1 103 ? 6.326 -2.334 -0.282 1.00 96.75 103 ALA A N 1
ATOM 754 C CA . ALA A 1 103 ? 7.137 -1.184 -0.678 1.00 96.75 103 ALA A CA 1
ATOM 755 C C . ALA A 1 103 ? 8.583 -1.588 -1.016 1.00 96.75 103 ALA A C 1
ATOM 757 O O . ALA A 1 103 ? 9.134 -1.152 -2.032 1.00 96.75 103 ALA A O 1
ATOM 758 N N . LYS A 1 104 ? 9.190 -2.473 -0.214 1.00 97.00 104 LYS A N 1
ATOM 759 C CA . LYS A 1 104 ? 10.541 -2.997 -0.464 1.00 97.00 104 LYS A CA 1
ATOM 760 C C . LYS A 1 104 ? 10.608 -3.826 -1.749 1.00 97.00 104 LYS A C 1
ATOM 762 O O . LYS A 1 104 ? 11.567 -3.681 -2.510 1.00 97.00 104 LYS A O 1
ATOM 767 N N . ALA A 1 105 ? 9.601 -4.658 -2.017 1.00 96.81 105 ALA A N 1
ATOM 768 C CA . ALA A 1 105 ? 9.514 -5.431 -3.255 1.00 96.81 105 ALA A CA 1
ATOM 769 C C . ALA A 1 105 ? 9.409 -4.512 -4.485 1.00 96.81 105 ALA A C 1
ATOM 771 O O . ALA A 1 105 ? 10.199 -4.638 -5.424 1.00 96.81 105 ALA A O 1
ATOM 772 N N . LYS A 1 106 ? 8.521 -3.510 -4.435 1.00 96.69 106 LYS A N 1
ATOM 773 C CA . LYS A 1 106 ? 8.372 -2.495 -5.491 1.00 96.69 106 LYS A CA 1
ATOM 774 C C . LYS A 1 106 ? 9.663 -1.708 -5.725 1.00 96.69 106 LYS A C 1
ATOM 776 O O . LYS A 1 106 ? 10.048 -1.494 -6.875 1.00 96.69 106 LYS A O 1
ATOM 781 N N . ALA A 1 107 ? 10.370 -1.319 -4.663 1.00 96.81 107 ALA A N 1
ATOM 782 C CA . ALA A 1 107 ? 11.656 -0.630 -4.769 1.00 96.81 107 ALA A CA 1
ATOM 783 C C . ALA A 1 107 ? 12.738 -1.506 -5.428 1.00 96.81 107 ALA A C 1
ATOM 785 O O . ALA A 1 107 ? 13.498 -1.030 -6.277 1.00 96.81 107 ALA A O 1
ATOM 786 N N . ALA A 1 108 ? 12.789 -2.798 -5.089 1.00 97.31 108 ALA A N 1
ATOM 787 C CA . ALA A 1 108 ? 13.718 -3.740 -5.707 1.00 97.31 108 ALA A CA 1
ATOM 788 C C . ALA A 1 108 ? 13.447 -3.906 -7.210 1.00 97.31 108 ALA A C 1
ATOM 790 O O . ALA A 1 108 ? 14.383 -3.902 -8.016 1.00 97.31 108 ALA A O 1
ATOM 791 N N . ASP A 1 109 ? 12.178 -4.000 -7.605 1.00 97.75 109 ASP A N 1
ATOM 792 C CA . ASP A 1 109 ? 11.802 -4.088 -9.014 1.00 97.75 109 ASP A CA 1
ATOM 793 C C . ASP A 1 109 ? 12.080 -2.790 -9.773 1.00 97.75 109 ASP A C 1
ATOM 795 O O . ASP A 1 109 ? 12.620 -2.841 -10.883 1.00 97.75 109 ASP A O 1
ATOM 799 N N . LEU A 1 110 ? 11.833 -1.627 -9.165 1.00 97.19 110 LEU A N 1
ATOM 800 C CA . LEU A 1 110 ? 12.217 -0.337 -9.737 1.00 97.19 110 LEU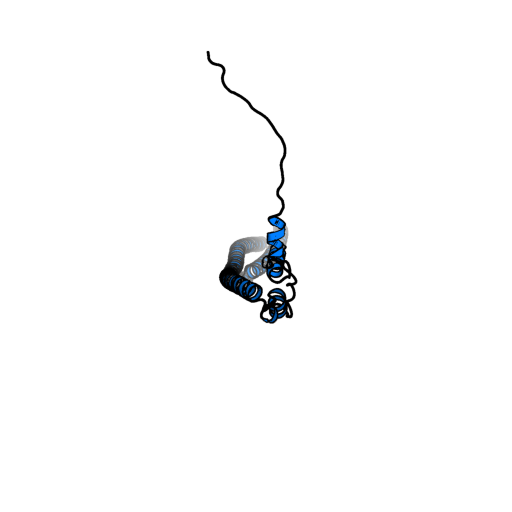 A CA 1
ATOM 801 C C . LEU A 1 110 ? 13.733 -0.257 -9.979 1.00 97.19 110 LEU A C 1
ATOM 803 O O . LEU A 1 110 ? 14.160 0.106 -11.074 1.00 97.19 110 LEU A O 1
ATOM 807 N N . SER A 1 111 ? 14.552 -0.683 -9.011 1.00 96.94 111 SER A N 1
ATOM 808 C CA . SER A 1 111 ? 16.014 -0.739 -9.158 1.00 96.94 111 SER A CA 1
ATOM 809 C C . SER A 1 111 ? 16.451 -1.628 -10.328 1.00 96.94 111 SER A C 1
ATOM 811 O O . SER A 1 111 ? 17.330 -1.245 -11.104 1.00 96.94 111 SER A O 1
ATOM 813 N N . LYS A 1 112 ? 15.835 -2.808 -10.498 1.00 97.50 112 LYS A N 1
ATOM 814 C CA . LYS A 1 112 ? 16.114 -3.688 -11.649 1.00 97.50 112 LYS A CA 1
ATOM 815 C C . LYS A 1 112 ? 15.770 -2.995 -12.969 1.00 97.50 112 LYS A C 1
ATOM 817 O O . LYS A 1 112 ? 16.549 -3.067 -13.918 1.00 97.50 112 LYS A O 1
ATOM 822 N N . ARG A 1 113 ? 14.622 -2.311 -13.034 1.00 96.50 113 ARG A N 1
ATOM 823 C CA . ARG A 1 113 ? 14.193 -1.573 -14.233 1.00 96.50 113 ARG A CA 1
ATOM 824 C C . ARG A 1 113 ? 15.153 -0.431 -14.557 1.00 96.50 113 ARG A C 1
ATOM 826 O O . ARG A 1 113 ? 15.534 -0.302 -15.714 1.00 96.50 113 ARG A O 1
ATOM 833 N N . TRP A 1 114 ? 15.605 0.333 -13.565 1.00 95.56 114 TRP A N 1
ATOM 834 C CA . TRP A 1 114 ? 16.591 1.399 -13.769 1.00 95.56 114 TRP A CA 1
ATOM 835 C C . TRP A 1 114 ? 17.944 0.883 -14.234 1.00 95.56 114 TRP A C 1
ATOM 837 O O . TRP A 1 114 ? 18.497 1.434 -15.180 1.00 95.56 114 TRP A O 1
ATOM 847 N N . ARG A 1 115 ? 18.447 -0.212 -13.654 1.00 97.06 115 ARG A N 1
ATOM 848 C CA . ARG A 1 115 ? 19.677 -0.854 -14.143 1.00 97.06 115 ARG A CA 1
ATOM 849 C C . ARG A 1 115 ? 19.552 -1.291 -15.600 1.00 97.06 115 ARG A C 1
ATOM 851 O O . ARG A 1 115 ? 20.472 -1.075 -16.379 1.00 97.06 115 ARG A O 1
ATOM 858 N N . ARG A 1 116 ? 18.397 -1.841 -15.987 1.00 97.12 116 ARG A N 1
ATOM 859 C CA . ARG A 1 116 ? 18.130 -2.203 -17.384 1.00 97.12 116 ARG A CA 1
ATOM 860 C C . ARG A 1 116 ? 18.088 -0.981 -18.301 1.00 97.12 116 ARG A C 1
ATOM 862 O O . ARG A 1 116 ? 18.668 -1.029 -19.375 1.00 97.12 116 ARG A O 1
ATOM 869 N N . VAL A 1 117 ? 17.422 0.099 -17.891 1.00 94.00 117 VAL A N 1
ATOM 870 C CA . VAL A 1 117 ? 17.389 1.352 -18.666 1.00 94.00 117 VAL A CA 1
ATOM 871 C C . VAL A 1 117 ? 18.797 1.917 -18.840 1.00 94.00 117 VAL A C 1
ATOM 873 O O . VAL A 1 117 ? 19.153 2.283 -19.951 1.00 94.00 117 VAL A O 1
ATOM 876 N N . ALA A 1 118 ? 19.609 1.935 -17.781 1.00 92.62 118 ALA A N 1
ATOM 877 C CA . ALA A 1 118 ? 20.997 2.382 -17.860 1.00 92.62 118 ALA A CA 1
ATOM 878 C C . ALA A 1 118 ? 21.811 1.545 -18.861 1.00 92.62 118 ALA A C 1
ATOM 880 O O . ALA A 1 118 ? 22.486 2.116 -19.710 1.00 92.62 118 ALA A O 1
ATOM 881 N N . GLY A 1 119 ? 21.683 0.213 -18.820 1.00 96.69 119 GLY A N 1
ATOM 882 C CA . GLY A 1 119 ? 22.327 -0.673 -19.796 1.00 96.69 119 GLY A CA 1
ATOM 883 C C . GLY A 1 119 ? 21.906 -0.374 -21.238 1.00 96.69 119 GLY A C 1
ATOM 884 O O . GLY A 1 119 ? 22.759 -0.170 -22.093 1.00 96.69 119 GLY A O 1
ATOM 885 N N . LEU A 1 120 ? 20.599 -0.241 -21.488 1.00 94.94 120 LEU A N 1
ATOM 886 C CA . LEU A 1 120 ? 20.071 0.091 -22.818 1.00 94.94 120 LEU A CA 1
ATOM 887 C C . LEU A 1 120 ? 20.557 1.456 -23.326 1.00 94.94 120 LEU A C 1
ATOM 889 O O . LEU A 1 120 ? 20.773 1.622 -24.521 1.00 94.94 120 LEU A O 1
ATOM 893 N N . ILE A 1 121 ? 20.723 2.442 -22.441 1.00 90.12 121 ILE A N 1
ATOM 894 C CA . ILE A 1 121 ? 21.269 3.750 -22.823 1.00 90.12 121 ILE A CA 1
ATOM 895 C C . ILE A 1 121 ? 22.711 3.600 -23.311 1.00 90.12 121 ILE A C 1
ATOM 897 O O . ILE A 1 121 ? 23.050 4.166 -24.346 1.00 90.12 121 ILE A O 1
ATOM 901 N N . GLU A 1 122 ? 23.549 2.840 -22.606 1.00 95.31 122 GLU A N 1
ATOM 902 C CA . GLU A 1 122 ? 24.939 2.624 -23.022 1.00 95.31 122 GLU A CA 1
ATOM 903 C C . GLU A 1 122 ? 25.041 1.803 -24.314 1.00 95.31 122 GLU A C 1
ATOM 905 O O . GLU A 1 122 ? 25.841 2.146 -25.182 1.00 95.31 122 GLU A O 1
ATOM 910 N N . GLU A 1 123 ? 24.179 0.799 -24.501 1.00 95.50 123 GLU A N 1
ATOM 911 C CA . GLU A 1 123 ? 24.072 0.066 -25.771 1.00 95.50 123 GLU A CA 1
ATOM 912 C C . GLU A 1 123 ? 23.717 1.010 -26.929 1.00 95.50 123 GLU A C 1
ATOM 914 O O . GLU A 1 123 ? 24.421 1.053 -27.936 1.00 95.50 123 GLU A O 1
ATOM 919 N N . VAL A 1 124 ? 22.684 1.847 -26.763 1.00 90.19 124 VAL A N 1
ATOM 920 C CA . VAL A 1 124 ? 22.303 2.845 -27.775 1.00 90.19 124 VAL A CA 1
ATOM 921 C C . VAL A 1 124 ? 23.452 3.816 -28.049 1.00 90.19 124 VAL A C 1
ATOM 923 O O . VAL A 1 124 ? 23.703 4.144 -29.205 1.00 90.19 124 VAL A O 1
ATOM 926 N N . ARG A 1 125 ? 24.174 4.277 -27.021 1.00 87.12 125 ARG A N 1
ATOM 927 C CA . ARG A 1 125 ? 25.335 5.162 -27.207 1.00 87.12 125 ARG A CA 1
ATOM 928 C C . ARG A 1 125 ? 26.422 4.499 -28.052 1.00 87.12 125 ARG A C 1
ATOM 930 O O . ARG A 1 125 ? 26.937 5.154 -28.954 1.00 87.12 125 ARG A O 1
ATOM 937 N N . GLY A 1 126 ? 26.732 3.229 -27.790 1.00 90.88 126 GLY A N 1
ATOM 938 C CA . GLY A 1 126 ? 27.691 2.453 -28.579 1.00 90.88 126 GLY A CA 1
ATOM 939 C C . GLY A 1 126 ? 27.283 2.349 -30.049 1.00 90.88 126 GLY A C 1
ATOM 940 O O . GLY A 1 126 ? 28.047 2.745 -30.927 1.00 90.88 126 GLY A O 1
ATOM 941 N N . GLU A 1 127 ? 26.045 1.928 -30.316 1.00 91.12 127 GLU A N 1
ATOM 942 C CA . GLU A 1 127 ? 25.510 1.805 -31.682 1.00 91.12 127 GLU A CA 1
ATOM 943 C C . GLU A 1 127 ? 25.520 3.138 -32.444 1.00 91.12 127 GLU A C 1
ATOM 945 O O . GLU A 1 127 ? 25.825 3.192 -33.638 1.00 91.12 127 GLU A O 1
ATOM 950 N N . LEU A 1 128 ? 25.227 4.249 -31.761 1.00 86.81 128 LEU A N 1
ATOM 951 C CA . LEU A 1 128 ? 25.291 5.578 -32.369 1.00 86.81 128 LEU A CA 1
ATOM 952 C C . LEU A 1 128 ? 26.717 5.981 -32.760 1.00 86.81 128 LEU A C 1
ATOM 954 O O . LEU A 1 128 ? 26.888 6.622 -33.800 1.00 86.81 128 LEU A O 1
ATOM 958 N N . PHE A 1 129 ? 27.727 5.612 -31.968 1.00 87.69 129 PHE A N 1
ATOM 959 C CA . PHE A 1 129 ? 29.126 5.873 -32.311 1.00 87.69 129 PHE A CA 1
ATOM 960 C C . PHE A 1 129 ? 29.572 5.072 -33.536 1.00 87.69 129 PHE A C 1
ATOM 962 O O . PHE A 1 129 ? 30.192 5.646 -34.433 1.00 87.69 129 PHE A O 1
ATOM 969 N N . GLU A 1 130 ? 29.196 3.797 -33.622 1.00 91.06 130 GLU A N 1
ATOM 970 C CA . GLU A 1 130 ? 29.508 2.956 -34.784 1.00 91.06 130 GLU A CA 1
ATOM 971 C C . GLU A 1 130 ? 28.791 3.443 -36.050 1.00 91.06 130 GLU A C 1
ATOM 973 O O . GLU A 1 130 ? 29.398 3.575 -37.116 1.00 91.06 130 GLU A O 1
ATOM 978 N N . CYS A 1 131 ? 27.515 3.826 -35.936 1.00 87.50 131 CYS A N 1
ATOM 979 C CA . CYS A 1 131 ? 26.771 4.428 -37.043 1.00 87.50 131 CYS A CA 1
ATOM 980 C C . CYS A 1 131 ? 27.440 5.712 -37.564 1.00 87.50 131 CYS A C 1
ATOM 982 O O . CYS A 1 131 ? 27.497 5.927 -38.777 1.00 87.50 131 CYS A O 1
ATOM 984 N N . ASP A 1 132 ? 27.935 6.578 -36.674 1.00 85.75 132 ASP A N 1
ATOM 985 C CA . ASP A 1 132 ? 28.647 7.800 -37.065 1.00 85.75 132 ASP A CA 1
ATOM 986 C C . ASP A 1 132 ? 29.995 7.498 -37.738 1.00 85.75 132 ASP A C 1
ATOM 988 O O . ASP A 1 132 ? 30.327 8.111 -38.759 1.00 85.75 132 ASP A O 1
ATOM 992 N N . ALA A 1 133 ? 30.747 6.524 -37.219 1.00 88.94 133 ALA A N 1
ATOM 993 C CA . ALA A 1 133 ? 32.002 6.082 -37.818 1.00 88.94 133 ALA A CA 1
ATOM 994 C C . ALA A 1 133 ? 31.787 5.546 -39.245 1.00 88.94 133 ALA A C 1
ATOM 996 O O . ALA A 1 133 ? 32.454 5.995 -40.184 1.00 88.94 133 ALA A O 1
ATOM 997 N N . LEU A 1 134 ? 30.795 4.669 -39.433 1.00 91.00 134 LEU A N 1
ATOM 998 C CA . LEU A 1 134 ? 30.413 4.138 -40.745 1.00 91.00 134 LEU A CA 1
ATOM 999 C C . LEU A 1 134 ? 29.954 5.245 -41.695 1.00 91.00 134 LEU A C 1
ATOM 1001 O O . LEU A 1 134 ? 30.377 5.293 -42.849 1.00 91.00 134 LEU A O 1
ATOM 1005 N N . LYS A 1 135 ? 29.131 6.179 -41.210 1.00 88.31 135 LYS A N 1
ATOM 1006 C CA . LYS A 1 135 ? 28.672 7.328 -41.996 1.00 88.31 135 LYS A CA 1
ATOM 1007 C C . LYS A 1 135 ? 29.846 8.158 -42.513 1.00 88.31 135 LYS A C 1
ATOM 1009 O O . LYS A 1 135 ? 29.874 8.490 -43.696 1.00 88.31 135 LYS A O 1
ATOM 1014 N N . ARG A 1 136 ? 30.815 8.487 -41.652 1.00 87.12 136 ARG A N 1
ATOM 1015 C CA . ARG A 1 136 ? 32.012 9.247 -42.047 1.00 87.12 136 ARG A CA 1
ATOM 1016 C C . ARG A 1 136 ? 32.864 8.486 -43.062 1.00 87.12 136 ARG A C 1
ATOM 1018 O O . ARG A 1 136 ? 33.327 9.098 -44.021 1.00 87.12 136 ARG A O 1
ATOM 1025 N N . SER A 1 137 ? 33.021 7.173 -42.892 1.00 92.06 137 SER A N 1
ATOM 1026 C CA . SER A 1 137 ? 33.728 6.321 -43.856 1.00 92.06 137 SER A CA 1
ATOM 1027 C C . SER A 1 137 ? 33.048 6.328 -45.228 1.00 92.06 137 SER A C 1
ATOM 1029 O O . SER A 1 137 ? 33.708 6.609 -46.225 1.00 92.06 137 SER A O 1
ATOM 1031 N N . LEU A 1 138 ? 31.727 6.131 -45.277 1.00 89.88 138 LEU A N 1
ATOM 1032 C CA . LEU A 1 138 ? 30.964 6.164 -46.526 1.00 89.88 138 LEU A CA 1
ATOM 1033 C C . LEU A 1 138 ? 31.013 7.535 -47.204 1.00 89.88 138 LEU A C 1
ATOM 1035 O O . LEU A 1 138 ? 31.140 7.601 -48.420 1.00 89.88 138 LEU A O 1
ATOM 1039 N N . MET A 1 139 ? 30.970 8.631 -46.440 1.00 87.75 139 MET A N 1
ATOM 1040 C CA . MET A 1 139 ? 31.128 9.979 -46.998 1.00 87.75 139 MET A CA 1
ATOM 1041 C C . MET A 1 139 ? 32.510 10.195 -47.628 1.00 87.75 139 MET A C 1
ATOM 1043 O O . MET A 1 139 ? 32.607 10.857 -48.660 1.00 87.75 139 MET A O 1
ATOM 1047 N N . ALA A 1 140 ? 33.570 9.641 -47.032 1.00 89.75 140 ALA A N 1
ATOM 1048 C CA . ALA A 1 140 ? 34.906 9.691 -47.620 1.00 89.75 140 ALA A CA 1
ATOM 1049 C C . ALA A 1 140 ? 34.957 8.905 -48.941 1.00 89.75 140 ALA A C 1
ATOM 1051 O O . ALA A 1 140 ? 35.416 9.435 -49.950 1.00 89.75 140 ALA A O 1
ATOM 1052 N N . THR A 1 141 ? 34.401 7.689 -48.961 1.00 92.44 141 THR A N 1
ATOM 1053 C CA . THR A 1 141 ? 34.313 6.860 -50.172 1.00 92.44 141 THR A CA 1
ATOM 1054 C C . THR A 1 141 ? 33.468 7.515 -51.271 1.00 92.44 141 THR A C 1
ATOM 1056 O O . THR A 1 141 ? 33.859 7.504 -52.435 1.00 92.44 141 THR A O 1
ATOM 1059 N N . ASP A 1 142 ? 32.349 8.154 -50.923 1.00 89.75 142 ASP A N 1
ATOM 1060 C CA . ASP A 1 142 ? 31.535 8.929 -51.867 1.00 89.75 142 ASP A CA 1
ATOM 1061 C C . ASP A 1 142 ? 32.352 10.062 -52.516 1.00 89.75 142 ASP A C 1
ATOM 1063 O O . ASP A 1 142 ? 32.238 10.296 -53.721 1.00 89.75 142 ASP A O 1
ATOM 1067 N N . GLY A 1 143 ? 33.219 10.730 -51.746 1.00 87.62 143 GLY A N 1
ATOM 1068 C CA . GLY A 1 143 ? 34.155 11.731 -52.264 1.00 87.62 143 GLY A CA 1
ATOM 1069 C C . GLY A 1 143 ? 35.188 11.148 -53.238 1.00 87.62 143 GLY A C 1
ATOM 1070 O O . GLY A 1 143 ? 35.559 11.799 -54.217 1.00 87.62 143 GLY A O 1
ATOM 1071 N N . ASP A 1 144 ? 35.627 9.907 -53.025 1.00 92.00 144 ASP A N 1
ATOM 1072 C CA . ASP A 1 144 ? 36.515 9.193 -53.954 1.00 92.00 144 ASP A CA 1
ATOM 1073 C C . ASP A 1 144 ? 35.798 8.866 -55.269 1.00 92.00 144 ASP A C 1
ATOM 1075 O O . ASP A 1 144 ? 36.352 9.075 -56.352 1.00 92.00 144 ASP A O 1
ATOM 1079 N N . PHE A 1 145 ? 34.539 8.429 -55.193 1.00 91.56 145 PHE A N 1
ATOM 1080 C CA . PHE A 1 145 ? 33.707 8.178 -56.370 1.00 91.56 145 PHE A CA 1
ATOM 1081 C C . PHE A 1 145 ? 33.414 9.449 -57.168 1.00 91.56 145 PHE A C 1
ATOM 1083 O O . PHE A 1 145 ? 33.445 9.417 -58.403 1.00 91.56 145 PHE A O 1
ATOM 1090 N N . GLU A 1 146 ? 33.184 10.582 -56.498 1.00 89.81 146 GLU A N 1
ATOM 1091 C CA . GLU A 1 146 ? 33.045 11.882 -57.161 1.00 89.81 146 GLU A CA 1
ATOM 1092 C C . GLU A 1 146 ? 34.319 12.256 -57.931 1.00 89.81 146 GLU A C 1
ATOM 1094 O O . GLU A 1 146 ? 34.242 12.612 -59.111 1.00 89.81 146 GLU A O 1
ATOM 1099 N N . ARG A 1 147 ? 35.501 12.094 -57.316 1.00 92.56 147 ARG A N 1
ATOM 1100 C CA . ARG A 1 147 ? 36.796 12.340 -57.979 1.00 92.56 147 ARG A CA 1
ATOM 1101 C C . ARG A 1 147 ? 37.024 11.420 -59.179 1.00 92.56 147 ARG A C 1
ATOM 1103 O O . ARG A 1 147 ? 37.534 11.869 -60.204 1.00 92.56 147 ARG A O 1
ATOM 1110 N N . ALA A 1 148 ? 36.599 10.163 -59.079 1.00 92.94 148 ALA A N 1
ATOM 1111 C CA . ALA A 1 148 ? 36.666 9.183 -60.160 1.00 92.94 148 ALA A CA 1
ATOM 1112 C C . ALA A 1 148 ? 35.555 9.342 -61.221 1.00 92.94 148 ALA A C 1
ATOM 1114 O O . ALA A 1 148 ? 35.525 8.576 -62.184 1.00 92.94 148 ALA A O 1
ATOM 1115 N N . ARG A 1 149 ? 34.642 10.317 -61.067 1.00 92.06 149 ARG A N 1
ATOM 1116 C CA . ARG A 1 149 ? 33.466 10.537 -61.932 1.00 92.06 149 ARG A CA 1
ATOM 1117 C C . ARG A 1 149 ? 32.567 9.297 -62.070 1.00 92.06 149 ARG A C 1
ATOM 1119 O O . ARG A 1 149 ? 32.011 9.050 -63.139 1.00 92.06 149 ARG A O 1
ATOM 1126 N N . ARG A 1 150 ? 32.401 8.536 -60.983 1.00 91.69 150 ARG A N 1
ATOM 1127 C CA . ARG A 1 150 ? 31.552 7.331 -60.895 1.00 91.69 150 ARG A CA 1
ATOM 1128 C C . ARG A 1 150 ? 30.353 7.552 -59.964 1.00 91.69 150 ARG A C 1
ATOM 1130 O O . ARG A 1 150 ? 30.304 6.986 -58.874 1.00 91.69 150 ARG A O 1
ATOM 1137 N N . PRO A 1 151 ? 29.378 8.399 -60.350 1.00 86.19 151 PRO A N 1
ATOM 1138 C CA . PRO A 1 151 ? 28.224 8.697 -59.502 1.00 86.19 151 PRO A CA 1
ATOM 1139 C C . PRO A 1 151 ? 27.292 7.492 -59.306 1.00 86.19 151 PRO A C 1
ATOM 1141 O O . PRO A 1 151 ? 26.508 7.487 -58.364 1.00 86.19 151 PRO A O 1
ATOM 1144 N N . ASP A 1 152 ? 27.387 6.480 -60.171 1.00 87.94 152 ASP A N 1
ATOM 1145 C CA . ASP A 1 152 ? 26.626 5.231 -60.119 1.00 87.94 152 ASP A CA 1
ATOM 1146 C C . ASP A 1 152 ? 26.927 4.378 -58.878 1.00 87.94 152 ASP A C 1
ATOM 1148 O O . ASP A 1 152 ? 26.086 3.585 -58.468 1.00 87.94 152 ASP A O 1
ATOM 1152 N N . LEU A 1 153 ? 28.099 4.560 -58.260 1.00 90.31 153 LEU A N 1
ATOM 1153 C CA . LEU A 1 153 ? 28.532 3.796 -57.084 1.00 90.31 153 LEU A CA 1
ATOM 1154 C C . LEU A 1 153 ? 28.183 4.470 -55.747 1.00 90.31 153 LEU A C 1
ATOM 1156 O O . LEU A 1 153 ? 28.457 3.911 -54.686 1.00 90.31 153 LEU A O 1
ATOM 1160 N N . ARG A 1 154 ? 27.595 5.670 -55.780 1.00 89.25 154 ARG A N 1
ATOM 1161 C CA . ARG A 1 154 ? 27.309 6.457 -54.575 1.00 89.25 154 ARG A CA 1
ATOM 1162 C C . ARG A 1 154 ? 26.161 5.878 -53.767 1.00 89.25 154 ARG A C 1
ATOM 1164 O O . ARG A 1 154 ? 25.130 5.485 -54.315 1.00 89.25 154 ARG A O 1
ATOM 1171 N N . ILE A 1 155 ? 26.295 5.935 -52.446 1.00 86.62 155 ILE A N 1
ATOM 1172 C CA . ILE A 1 155 ? 25.274 5.422 -51.530 1.00 86.62 155 ILE A CA 1
ATOM 1173 C C . ILE A 1 155 ? 24.442 6.573 -50.970 1.00 86.62 155 ILE A C 1
ATOM 1175 O O . ILE A 1 155 ? 24.927 7.457 -50.266 1.00 86.62 155 ILE A O 1
ATOM 1179 N N . ASN A 1 156 ? 23.128 6.535 -51.205 1.00 85.62 156 ASN A N 1
ATOM 1180 C CA . ASN A 1 156 ? 22.218 7.505 -50.607 1.00 85.62 156 ASN A CA 1
ATOM 1181 C C . ASN A 1 156 ? 21.890 7.133 -49.151 1.00 85.62 156 ASN A C 1
ATOM 1183 O O . ASN A 1 156 ? 20.916 6.432 -48.866 1.00 85.62 156 ASN A O 1
ATOM 1187 N N . LEU A 1 157 ? 22.665 7.678 -48.214 1.00 82.88 157 LEU A N 1
ATOM 1188 C CA . LEU A 1 157 ? 22.520 7.447 -46.770 1.00 82.88 157 LEU A CA 1
ATOM 1189 C C . LEU A 1 157 ? 21.107 7.736 -46.223 1.00 82.88 157 LEU A C 1
ATOM 1191 O O . LEU A 1 157 ? 20.656 7.082 -45.282 1.00 82.88 157 LEU A O 1
ATOM 1195 N N . ASN A 1 158 ? 20.372 8.682 -46.822 1.00 80.19 158 ASN A N 1
ATOM 1196 C CA . ASN A 1 158 ? 19.002 8.993 -46.401 1.00 80.19 158 ASN A CA 1
ATOM 1197 C C . ASN A 1 158 ? 18.013 7.884 -46.774 1.00 80.19 158 ASN A C 1
ATOM 1199 O O . ASN A 1 158 ? 17.058 7.649 -46.033 1.00 80.19 158 ASN A O 1
ATOM 1203 N N . SER A 1 159 ? 18.225 7.219 -47.915 1.00 84.44 159 SER A N 1
ATOM 1204 C CA . SER A 1 159 ? 17.402 6.076 -48.329 1.00 84.44 159 SER A CA 1
ATOM 1205 C C . SER A 1 159 ? 17.641 4.869 -47.424 1.00 84.44 159 SER A C 1
ATOM 1207 O O . SER A 1 159 ? 16.683 4.372 -46.837 1.00 84.44 159 SER A O 1
ATOM 1209 N N . VAL A 1 160 ? 18.913 4.534 -47.168 1.00 85.44 160 VAL A N 1
ATOM 1210 C CA . VAL A 1 160 ? 19.321 3.452 -46.257 1.00 85.44 160 VAL A CA 1
ATOM 1211 C C . VAL A 1 160 ? 18.693 3.634 -44.874 1.00 85.44 160 VAL A C 1
ATOM 1213 O O . VAL A 1 160 ? 18.077 2.719 -44.334 1.00 85.44 160 VAL A O 1
ATOM 1216 N N . ARG A 1 161 ? 18.767 4.847 -44.309 1.00 79.94 161 ARG A N 1
ATOM 1217 C CA . ARG A 1 161 ? 18.156 5.142 -43.004 1.00 79.94 161 ARG A CA 1
ATOM 1218 C C . ARG A 1 161 ? 16.633 5.022 -43.029 1.00 79.94 161 ARG A C 1
ATOM 1220 O O . ARG A 1 161 ? 16.053 4.531 -42.066 1.00 79.94 161 ARG A O 1
ATOM 1227 N N . ARG A 1 162 ? 15.970 5.512 -44.082 1.00 81.75 162 ARG A N 1
ATOM 1228 C CA . ARG A 1 162 ? 14.504 5.455 -44.188 1.00 81.75 162 ARG A CA 1
ATOM 1229 C C . ARG A 1 162 ? 14.012 4.013 -44.224 1.00 81.75 162 ARG A C 1
ATOM 1231 O O . ARG A 1 162 ? 13.036 3.708 -43.550 1.00 81.75 162 ARG A O 1
ATOM 1238 N N . GLU A 1 163 ? 14.688 3.165 -44.987 1.00 85.56 163 GLU A N 1
ATOM 1239 C CA . GLU A 1 163 ? 14.382 1.739 -45.087 1.00 85.56 163 GLU A CA 1
ATOM 1240 C C . GLU A 1 163 ? 14.641 1.026 -43.758 1.00 85.56 163 GLU A C 1
ATOM 1242 O O . GLU A 1 163 ? 13.759 0.329 -43.265 1.00 85.56 163 GLU A O 1
ATOM 1247 N N . ALA A 1 164 ? 15.783 1.287 -43.113 1.00 83.56 164 ALA A N 1
ATOM 1248 C CA . ALA A 1 164 ? 16.116 0.695 -41.815 1.00 83.56 164 ALA A CA 1
ATOM 1249 C C . ALA A 1 164 ? 15.143 1.096 -40.689 1.00 83.56 164 ALA A C 1
ATOM 1251 O O . ALA A 1 164 ? 14.896 0.322 -39.770 1.00 83.56 164 ALA A O 1
ATOM 1252 N N . MET A 1 165 ? 14.581 2.307 -40.753 1.00 81.50 165 MET A N 1
ATOM 1253 C CA . MET A 1 165 ? 13.635 2.830 -39.757 1.00 81.50 165 MET A CA 1
ATOM 1254 C C . MET A 1 165 ? 12.164 2.581 -40.131 1.00 81.50 165 MET A C 1
ATOM 1256 O O . MET A 1 165 ? 11.261 3.051 -39.428 1.00 81.50 165 MET A O 1
ATOM 1260 N N . ALA A 1 166 ? 11.903 1.879 -41.237 1.00 78.75 166 ALA A N 1
ATOM 1261 C CA . ALA A 1 166 ? 10.556 1.521 -41.652 1.00 78.75 166 ALA A CA 1
ATOM 1262 C C . ALA A 1 166 ? 10.020 0.391 -40.760 1.00 78.75 166 ALA A C 1
ATOM 1264 O O . ALA A 1 166 ? 10.608 -0.681 -40.660 1.00 78.75 166 ALA A O 1
ATOM 1265 N N . GLY A 1 167 ? 8.886 0.618 -40.096 1.00 76.56 167 GLY A N 1
ATOM 1266 C CA . GLY A 1 167 ? 8.289 -0.396 -39.232 1.00 76.56 167 GLY A CA 1
ATOM 1267 C C . GLY A 1 167 ? 7.186 0.139 -38.328 1.00 76.56 167 GLY A C 1
ATOM 1268 O O . GLY A 1 167 ? 7.048 1.347 -38.109 1.00 76.56 167 GLY A O 1
ATOM 1269 N N . LYS A 1 168 ? 6.379 -0.783 -37.797 1.00 75.88 168 LYS A N 1
ATOM 1270 C CA . LYS A 1 168 ? 5.310 -0.461 -36.849 1.00 75.88 168 LYS A CA 1
ATOM 1271 C C . LYS A 1 168 ? 5.920 -0.043 -35.511 1.00 75.88 168 LYS A C 1
ATOM 1273 O O . LYS A 1 168 ? 6.674 -0.796 -34.904 1.00 75.88 168 LYS A O 1
ATOM 1278 N N . ARG A 1 169 ? 5.553 1.149 -35.037 1.00 74.25 169 ARG A N 1
ATOM 1279 C CA . ARG A 1 169 ? 5.966 1.663 -33.725 1.00 74.25 169 ARG A CA 1
ATOM 1280 C C . ARG A 1 169 ? 5.015 1.170 -32.638 1.00 74.25 169 ARG A C 1
ATOM 1282 O O . ARG A 1 169 ? 3.818 1.009 -32.884 1.00 74.25 169 ARG A O 1
ATOM 1289 N N . ALA A 1 170 ? 5.551 0.939 -31.442 1.00 72.81 170 ALA A N 1
ATOM 1290 C CA . ALA A 1 170 ? 4.734 0.652 -30.270 1.00 72.81 170 ALA A CA 1
ATOM 1291 C C . ALA A 1 170 ? 3.843 1.863 -29.944 1.00 72.81 170 ALA A C 1
ATOM 1293 O O . AL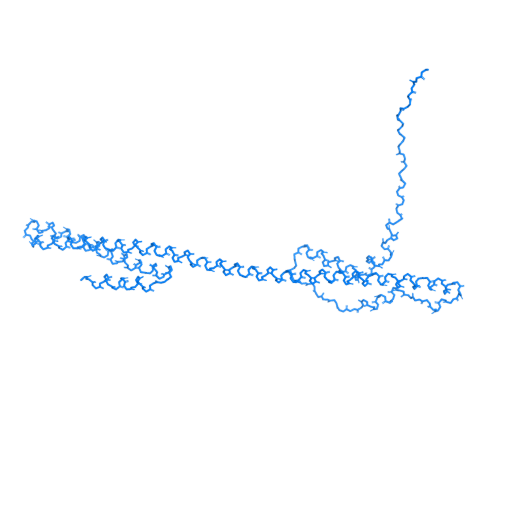A A 1 170 ? 4.261 3.010 -30.109 1.00 72.81 170 ALA A O 1
ATOM 1294 N N . ALA A 1 171 ? 2.610 1.603 -29.507 1.00 75.31 171 ALA A N 1
ATOM 1295 C CA . ALA A 1 171 ? 1.716 2.658 -29.048 1.00 75.31 171 ALA A CA 1
ATOM 1296 C C . ALA A 1 171 ? 2.243 3.266 -27.740 1.00 75.31 171 ALA A C 1
ATOM 1298 O O . ALA A 1 171 ? 2.846 2.566 -26.923 1.00 75.31 171 ALA A O 1
ATOM 1299 N N . SER A 1 172 ? 2.001 4.565 -27.544 1.00 69.12 172 SER A N 1
ATOM 1300 C CA . SER A 1 172 ? 2.353 5.224 -26.287 1.00 69.12 172 SER A CA 1
ATOM 1301 C C . SER A 1 172 ? 1.510 4.632 -25.145 1.00 69.12 172 SER A C 1
ATOM 1303 O O . SER A 1 172 ? 0.302 4.457 -25.324 1.00 69.12 172 SER A O 1
ATOM 1305 N N . PRO A 1 173 ? 2.105 4.303 -23.988 1.00 74.31 173 PRO A N 1
ATOM 1306 C CA . PRO A 1 173 ? 1.359 3.820 -22.832 1.00 74.31 173 PRO A CA 1
ATOM 1307 C C . PRO A 1 173 ? 0.320 4.845 -22.350 1.00 74.31 173 PRO A C 1
ATOM 1309 O O . PRO A 1 173 ? 0.603 6.039 -22.278 1.00 74.31 173 PRO A O 1
ATOM 1312 N N . GLU A 1 174 ? -0.860 4.376 -21.938 1.00 73.88 174 GLU A N 1
ATOM 1313 C CA . GLU A 1 174 ? -2.006 5.237 -21.584 1.00 73.88 174 GLU A CA 1
ATOM 1314 C C . GLU A 1 174 ? -1.773 6.141 -20.360 1.00 73.88 174 GLU A C 1
ATOM 1316 O O . GLU A 1 174 ? -2.447 7.156 -20.192 1.00 73.88 174 GLU A O 1
ATOM 1321 N N . ARG A 1 175 ? -0.831 5.785 -19.477 1.00 77.19 175 ARG A N 1
ATOM 1322 C CA . ARG A 1 175 ? -0.613 6.465 -18.190 1.00 77.19 175 ARG A CA 1
ATOM 1323 C C . ARG A 1 175 ? 0.861 6.733 -17.912 1.00 77.19 175 ARG A C 1
ATOM 1325 O O . ARG A 1 175 ? 1.453 6.166 -16.996 1.00 77.19 175 ARG A O 1
ATOM 1332 N N . LEU A 1 176 ? 1.453 7.624 -18.698 1.00 82.56 176 LEU A N 1
ATOM 1333 C CA . LEU A 1 176 ? 2.784 8.162 -18.427 1.00 82.56 176 LEU A CA 1
ATOM 1334 C C . LEU A 1 176 ? 2.710 9.453 -17.603 1.00 82.56 176 LEU A C 1
ATOM 1336 O O . LEU A 1 176 ? 1.828 10.291 -17.791 1.00 82.56 176 LEU A O 1
ATOM 1340 N N . SER A 1 177 ? 3.683 9.641 -16.709 1.00 86.81 177 SER A N 1
ATOM 1341 C CA . SER A 1 177 ? 3.902 10.945 -16.080 1.00 86.81 177 SER A CA 1
ATOM 1342 C C . SER A 1 177 ? 4.345 11.968 -17.131 1.00 86.81 177 SER A C 1
ATOM 1344 O O . SER A 1 177 ? 4.916 11.607 -18.161 1.00 86.81 177 SER A O 1
ATOM 1346 N N . ARG A 1 178 ? 4.144 13.266 -16.865 1.00 86.12 178 ARG A N 1
ATOM 1347 C CA . ARG A 1 178 ? 4.565 14.339 -17.790 1.00 86.12 178 ARG A CA 1
ATOM 1348 C C . ARG A 1 178 ? 6.046 14.231 -18.166 1.00 86.12 178 ARG A C 1
ATOM 1350 O O . ARG A 1 178 ? 6.390 14.359 -19.337 1.00 86.12 178 ARG A O 1
ATOM 1357 N N . SER A 1 179 ? 6.906 13.940 -17.190 1.00 85.62 179 SER A N 1
ATOM 1358 C CA . SER A 1 179 ? 8.340 13.751 -17.423 1.00 85.62 179 SER A CA 1
ATOM 1359 C C . SER A 1 179 ? 8.623 12.528 -18.294 1.00 85.62 179 SER A C 1
ATOM 1361 O O . SER A 1 179 ? 9.437 12.611 -19.208 1.00 85.62 179 SER A O 1
ATOM 1363 N N . ALA A 1 180 ? 7.921 11.412 -18.075 1.00 86.12 180 ALA A N 1
ATOM 1364 C CA . ALA A 1 180 ? 8.092 10.217 -18.897 1.00 86.12 180 ALA A CA 1
ATOM 1365 C C . ALA A 1 180 ? 7.631 10.442 -20.348 1.00 86.12 180 ALA A C 1
ATOM 1367 O O . ALA A 1 180 ? 8.296 9.984 -21.270 1.00 86.12 180 ALA A O 1
ATOM 1368 N N . VAL A 1 181 ? 6.564 11.222 -20.563 1.00 85.38 181 VAL A N 1
ATOM 1369 C CA . VAL A 1 181 ? 6.133 11.644 -21.909 1.00 85.38 181 VAL A CA 1
ATOM 1370 C C . VAL A 1 181 ? 7.201 12.495 -22.605 1.00 85.38 181 VAL A C 1
ATOM 1372 O O . VAL A 1 181 ? 7.425 12.340 -23.803 1.00 85.38 181 VAL A O 1
ATOM 1375 N N . LEU A 1 182 ? 7.867 13.405 -21.889 1.00 86.81 182 LEU A N 1
ATOM 1376 C CA . LEU A 1 182 ? 8.941 14.224 -22.467 1.00 86.81 182 LEU A CA 1
ATOM 1377 C C . LEU A 1 182 ? 10.147 13.371 -22.883 1.00 86.81 182 LEU A C 1
ATOM 1379 O O . LEU A 1 182 ? 10.686 13.562 -23.976 1.00 86.81 182 LEU A O 1
ATOM 1383 N N . VAL A 1 183 ? 10.539 12.411 -22.044 1.00 86.50 183 VAL A N 1
ATOM 1384 C CA . VAL A 1 183 ? 11.614 11.460 -22.363 1.00 86.50 183 VAL A CA 1
ATOM 1385 C C . VAL A 1 183 ? 11.236 10.605 -23.572 1.00 86.50 183 VAL A C 1
ATOM 1387 O O . VAL A 1 183 ? 12.029 10.512 -24.504 1.00 86.50 183 VAL A O 1
ATOM 1390 N N . ASP A 1 184 ? 10.020 10.058 -23.613 1.00 85.06 184 ASP A N 1
ATOM 1391 C CA . ASP A 1 184 ? 9.512 9.276 -24.749 1.00 85.06 184 ASP A CA 1
ATOM 1392 C C . ASP A 1 184 ? 9.571 10.071 -26.062 1.00 85.06 184 ASP A C 1
ATOM 1394 O O . ASP A 1 184 ? 10.174 9.631 -27.041 1.00 85.06 184 ASP A O 1
ATOM 1398 N N . LYS A 1 185 ? 9.069 11.312 -26.063 1.00 83.94 185 LYS A N 1
ATOM 1399 C CA . LYS A 1 185 ? 9.170 12.210 -27.227 1.00 83.94 185 LYS A CA 1
ATOM 1400 C C . LYS A 1 185 ? 10.616 12.448 -27.662 1.00 83.94 185 LYS A C 1
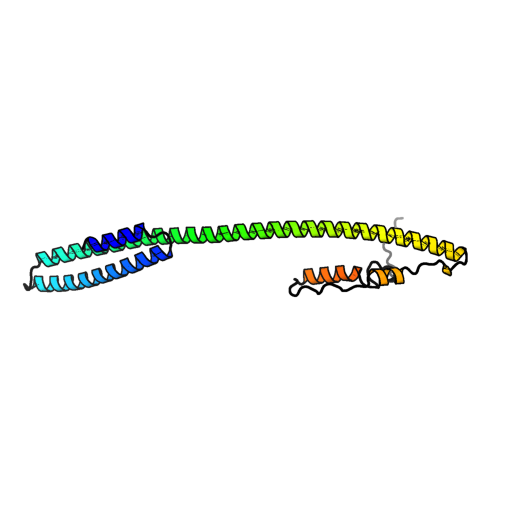ATOM 1402 O O . LYS A 1 185 ? 10.897 12.488 -28.859 1.00 83.94 185 LYS A O 1
ATOM 1407 N N . THR A 1 186 ? 11.529 12.594 -26.703 1.00 84.38 186 THR A N 1
ATOM 1408 C CA . THR A 1 186 ? 12.956 12.803 -26.979 1.00 84.38 186 THR A CA 1
ATOM 1409 C C . THR A 1 186 ? 13.571 11.557 -27.611 1.00 84.38 186 THR A C 1
ATOM 1411 O O . THR A 1 186 ? 14.236 11.666 -28.638 1.00 84.38 186 THR A O 1
ATOM 1414 N N . LEU A 1 187 ? 13.292 10.367 -27.075 1.00 84.38 187 LEU A N 1
ATOM 1415 C CA . LEU A 1 187 ? 13.759 9.097 -27.634 1.00 84.38 187 LEU A CA 1
ATOM 1416 C C . LEU A 1 187 ? 13.215 8.870 -29.051 1.00 84.38 187 LEU A C 1
ATOM 1418 O O . LEU A 1 187 ? 13.972 8.543 -29.962 1.00 84.38 187 LEU A O 1
ATOM 1422 N N . LEU A 1 188 ? 11.929 9.142 -29.278 1.00 80.69 188 LEU A N 1
ATOM 1423 C CA . LEU A 1 188 ? 11.316 9.030 -30.603 1.00 80.69 188 LEU A CA 1
ATOM 1424 C C . LEU A 1 188 ? 11.914 10.010 -31.626 1.00 80.69 188 LEU A C 1
ATOM 1426 O O . LEU A 1 188 ? 11.918 9.704 -32.821 1.00 80.69 188 LEU A O 1
ATOM 1430 N N . SER A 1 189 ? 12.463 11.149 -31.185 1.00 80.62 189 SER A N 1
ATOM 1431 C CA . SER A 1 189 ? 13.136 12.107 -32.076 1.00 80.62 189 SER A CA 1
ATOM 1432 C C . SER A 1 189 ? 14.423 11.550 -32.702 1.00 80.62 189 SER A C 1
ATOM 1434 O O . SER A 1 189 ? 14.769 11.912 -33.829 1.00 80.62 189 SER A O 1
ATOM 1436 N N . PHE A 1 190 ? 15.098 10.597 -32.045 1.00 75.38 190 PHE A N 1
ATOM 1437 C CA . PHE A 1 190 ? 16.241 9.891 -32.639 1.00 75.38 190 PHE A CA 1
ATOM 1438 C C . PHE A 1 190 ? 15.830 9.016 -33.828 1.00 75.38 190 PHE A C 1
ATOM 1440 O O . PHE A 1 190 ? 16.658 8.726 -34.694 1.00 75.38 190 PHE A O 1
ATOM 1447 N N . LEU A 1 191 ? 14.552 8.637 -33.910 1.00 75.81 191 LEU A N 1
ATOM 1448 C CA . LEU A 1 191 ? 13.989 7.796 -34.967 1.00 75.81 191 LEU A CA 1
ATOM 1449 C C . LEU A 1 191 ? 13.305 8.606 -36.081 1.00 75.81 191 LEU A C 1
ATOM 1451 O O . LEU A 1 191 ? 12.847 8.028 -37.068 1.00 75.81 191 LEU A O 1
ATOM 1455 N N . SER A 1 192 ? 13.174 9.930 -35.944 1.00 70.50 192 SER A N 1
ATOM 1456 C CA . SER A 1 192 ? 12.592 10.790 -36.984 1.00 70.50 192 SER A CA 1
ATOM 1457 C C . SER A 1 192 ? 13.637 11.290 -37.987 1.00 70.50 192 SER A C 1
ATOM 1459 O O . SER A 1 192 ? 14.818 11.447 -37.666 1.00 70.50 192 SER A O 1
ATOM 1461 N N . LEU A 1 193 ? 13.190 11.560 -39.217 1.00 64.06 193 LEU A N 1
ATOM 1462 C CA . LEU A 1 193 ? 13.952 12.323 -40.212 1.00 64.06 193 LEU A CA 1
ATOM 1463 C C . LEU A 1 193 ? 14.106 13.771 -39.711 1.00 64.06 193 LEU A C 1
ATOM 1465 O O . LEU A 1 193 ? 13.143 14.333 -39.194 1.00 64.06 193 LEU A O 1
ATOM 1469 N N . GLY A 1 194 ? 15.297 14.364 -39.820 1.00 62.06 194 GLY A N 1
ATOM 1470 C CA . GLY A 1 194 ? 15.607 15.682 -39.244 1.00 62.06 194 GLY A CA 1
ATOM 1471 C C . GLY A 1 194 ? 15.961 15.695 -37.748 1.00 62.06 194 GLY A C 1
ATOM 1472 O O . GLY A 1 194 ? 16.166 16.773 -37.196 1.00 62.06 194 GLY A O 1
ATOM 1473 N N . GLY A 1 195 ? 16.022 14.531 -37.088 1.00 63.94 195 GLY A N 1
ATOM 1474 C CA . GLY A 1 195 ? 16.454 14.405 -35.689 1.00 63.94 195 GLY A CA 1
ATOM 1475 C C . GLY A 1 195 ? 17.964 14.620 -35.490 1.00 63.94 195 GLY A C 1
ATOM 1476 O O . GLY A 1 195 ? 18.673 14.896 -36.454 1.00 63.94 195 GLY A O 1
ATOM 1477 N N . PRO A 1 196 ? 18.502 14.431 -34.271 1.00 62.97 196 PRO A N 1
ATOM 1478 C CA . PRO A 1 196 ? 19.917 14.690 -33.954 1.00 62.97 196 PRO A CA 1
ATOM 1479 C C . PRO A 1 196 ? 20.928 13.922 -34.824 1.00 62.97 196 PRO A C 1
ATOM 1481 O O . PRO A 1 196 ? 22.067 14.347 -34.984 1.00 62.97 196 PRO A O 1
ATOM 1484 N N . LEU A 1 197 ? 20.505 12.794 -35.400 1.00 62.75 197 LEU A N 1
ATOM 1485 C CA . LEU A 1 197 ? 21.311 11.957 -36.298 1.00 62.75 197 LEU A CA 1
ATOM 1486 C C . LEU A 1 197 ? 21.309 12.454 -37.755 1.00 62.75 197 LEU A C 1
ATOM 1488 O O . LEU A 1 197 ? 22.095 11.990 -38.587 1.00 62.75 197 LEU A O 1
ATOM 1492 N N . ASP A 1 198 ? 20.424 13.395 -38.077 1.00 61.56 198 ASP A N 1
ATOM 1493 C CA . ASP A 1 198 ? 20.328 14.045 -39.374 1.00 61.56 198 ASP A CA 1
ATOM 1494 C C . ASP A 1 198 ? 21.157 15.339 -39.342 1.00 61.56 198 ASP A C 1
ATOM 1496 O O . ASP A 1 198 ? 20.833 16.311 -38.656 1.00 61.56 198 ASP A O 1
ATOM 1500 N N . GLY A 1 199 ? 22.264 15.353 -40.091 1.00 55.47 199 GLY A N 1
ATOM 1501 C CA . GLY A 1 199 ? 23.259 16.437 -40.077 1.00 55.47 199 GLY A CA 1
ATOM 1502 C C . GLY A 1 199 ? 22.718 17.803 -40.521 1.00 55.47 199 GLY A C 1
ATOM 1503 O O . GLY A 1 199 ? 23.419 18.806 -40.442 1.00 55.47 199 GLY A O 1
ATOM 1504 N N . ARG A 1 200 ? 21.460 17.877 -40.971 1.00 50.53 200 ARG A N 1
ATOM 1505 C CA . ARG A 1 200 ? 20.776 19.141 -41.264 1.00 50.53 200 ARG A CA 1
ATOM 1506 C C . ARG A 1 200 ? 20.474 19.963 -40.006 1.00 50.53 200 ARG A C 1
ATOM 1508 O O . ARG A 1 200 ? 20.402 21.187 -40.110 1.00 50.53 200 ARG A O 1
ATOM 1515 N N . ALA A 1 201 ? 20.330 19.333 -38.836 1.00 47.38 201 ALA A N 1
ATOM 1516 C CA . ALA A 1 201 ? 20.080 20.048 -37.582 1.00 47.38 201 ALA A CA 1
ATOM 1517 C C . ALA A 1 201 ? 21.315 20.843 -37.113 1.00 47.38 201 ALA A C 1
ATOM 1519 O O . ALA A 1 201 ? 21.195 22.001 -36.715 1.00 47.38 201 ALA A O 1
ATOM 1520 N N . THR A 1 202 ? 22.514 20.268 -37.239 1.00 44.84 202 THR A N 1
ATOM 1521 C CA . THR A 1 202 ? 23.781 20.916 -36.861 1.00 44.84 202 THR A CA 1
ATOM 1522 C C . THR A 1 202 ? 24.213 22.007 -37.842 1.00 44.84 202 THR A C 1
ATOM 1524 O O . THR A 1 202 ? 24.725 23.039 -37.411 1.00 44.84 202 THR A O 1
ATOM 1527 N N . VAL A 1 203 ? 23.924 21.865 -39.142 1.00 43.44 203 VAL A N 1
ATOM 1528 C CA . VAL A 1 203 ? 24.235 22.911 -40.141 1.00 43.44 203 VAL A CA 1
ATOM 1529 C C . VAL A 1 203 ? 23.410 24.187 -39.918 1.00 43.44 203 VAL A C 1
ATOM 1531 O O . VAL A 1 203 ? 23.906 25.286 -40.160 1.00 43.44 203 VAL A O 1
ATOM 1534 N N . ARG A 1 204 ? 22.182 24.088 -39.388 1.00 40.25 204 ARG A N 1
ATOM 1535 C CA . ARG A 1 204 ? 21.352 25.273 -39.099 1.00 40.25 204 ARG A CA 1
ATOM 1536 C C . ARG A 1 204 ? 21.757 26.022 -37.826 1.00 40.25 204 ARG A C 1
ATOM 1538 O O . ARG A 1 204 ? 21.491 27.214 -37.736 1.00 40.25 204 ARG A O 1
ATOM 1545 N N . ALA A 1 205 ? 22.411 25.357 -36.872 1.00 42.00 205 ALA A N 1
ATOM 1546 C CA . ALA A 1 205 ? 22.910 25.996 -35.651 1.00 42.00 205 ALA A CA 1
ATOM 1547 C C . ALA A 1 205 ? 24.246 26.736 -35.866 1.00 42.00 205 ALA A C 1
ATOM 1549 O O . ALA A 1 205 ? 24.515 27.724 -35.190 1.00 42.00 205 ALA A O 1
ATOM 1550 N N . SER A 1 206 ? 25.060 26.306 -36.839 1.00 38.75 206 SER A N 1
ATOM 1551 C CA . SER A 1 206 ? 26.390 26.876 -37.116 1.00 38.75 206 SER A CA 1
ATOM 1552 C C . SER A 1 206 ? 26.394 28.086 -38.071 1.00 38.75 206 SER A C 1
ATOM 1554 O O . SER A 1 206 ? 27.463 28.619 -38.359 1.00 38.75 206 SER A O 1
ATOM 1556 N N . LEU A 1 207 ? 25.238 28.532 -38.579 1.00 38.50 207 LEU A N 1
ATOM 1557 C CA . LEU A 1 207 ? 25.140 29.623 -39.567 1.00 38.50 207 LEU A CA 1
ATOM 1558 C C . LEU A 1 207 ? 24.504 30.917 -39.033 1.00 38.50 207 LEU A C 1
ATOM 1560 O O . LEU A 1 207 ? 24.098 31.763 -39.823 1.00 38.50 207 LEU A O 1
ATOM 1564 N N . ASN A 1 208 ? 24.487 31.124 -37.713 1.00 34.53 208 ASN A N 1
ATOM 1565 C CA . ASN A 1 208 ? 24.265 32.455 -37.141 1.00 34.53 208 ASN A CA 1
ATOM 1566 C C . ASN A 1 208 ? 25.604 33.096 -36.740 1.00 34.53 208 ASN A C 1
ATOM 1568 O O . ASN A 1 208 ? 25.984 33.026 -35.570 1.00 34.53 208 ASN A O 1
ATOM 1572 N N . PRO A 1 209 ? 26.319 33.779 -37.653 1.00 36.78 209 PRO A N 1
ATOM 1573 C CA . PRO A 1 209 ? 27.246 34.809 -37.237 1.00 36.78 209 PRO A CA 1
ATOM 1574 C C . PRO A 1 209 ? 26.394 36.009 -36.814 1.00 36.78 209 PRO A C 1
ATOM 1576 O O . PRO A 1 209 ? 26.034 36.859 -37.627 1.00 36.78 209 PRO A O 1
ATOM 1579 N N . THR A 1 210 ? 26.030 36.095 -35.535 1.00 38.22 210 THR A N 1
ATOM 1580 C CA . THR A 1 210 ? 25.609 37.384 -34.979 1.00 38.22 210 THR A CA 1
ATOM 1581 C C . THR A 1 210 ? 26.816 38.309 -34.982 1.00 38.22 210 THR A C 1
ATOM 1583 O O . THR A 1 210 ? 27.594 38.359 -34.034 1.00 38.22 210 THR A O 1
ATOM 1586 N N . VAL A 1 211 ? 26.949 39.052 -36.078 1.00 42.84 211 VAL A N 1
ATOM 1587 C CA . VAL A 1 211 ? 27.605 40.353 -36.116 1.00 42.84 211 VAL A CA 1
ATOM 1588 C C . VAL A 1 211 ? 26.950 41.205 -35.027 1.00 42.84 211 VAL A C 1
ATOM 1590 O O . VAL A 1 211 ? 25.804 41.626 -35.172 1.00 42.84 211 VAL A O 1
ATOM 1593 N N . ARG A 1 212 ? 27.655 41.458 -33.922 1.00 33.22 212 ARG A N 1
ATOM 1594 C CA . ARG A 1 212 ? 27.352 42.599 -33.053 1.00 33.22 212 ARG A CA 1
ATOM 1595 C C . ARG A 1 212 ? 28.351 43.698 -33.371 1.00 33.22 212 ARG A C 1
ATOM 1597 O O . ARG A 1 212 ? 29.517 43.644 -33.000 1.00 33.22 212 ARG A O 1
ATOM 1604 N N . LYS A 1 213 ? 27.855 44.654 -34.149 1.00 34.31 213 LYS A N 1
ATOM 1605 C CA . LYS A 1 213 ? 28.478 45.930 -34.470 1.00 34.31 213 LYS A CA 1
ATOM 1606 C C . LYS A 1 213 ? 28.200 46.883 -33.303 1.00 34.31 213 LYS A C 1
ATOM 1608 O O . LYS A 1 213 ? 27.034 47.078 -32.983 1.00 34.31 213 LYS A O 1
ATOM 1613 N N . GLY A 1 214 ? 29.259 47.475 -32.754 1.00 37.34 214 GLY A N 1
ATOM 1614 C CA . GLY A 1 214 ? 29.215 48.667 -31.900 1.00 37.34 214 GLY A CA 1
ATOM 1615 C C . GLY A 1 214 ? 29.005 48.398 -30.412 1.00 37.34 214 GLY A C 1
ATOM 1616 O O . GLY A 1 214 ? 27.918 48.026 -30.002 1.00 37.34 214 GLY A O 1
ATOM 1617 N N . ASP A 1 215 ? 30.053 48.605 -29.616 1.00 33.38 215 ASP A N 1
ATOM 1618 C CA . ASP A 1 215 ? 30.058 49.755 -28.708 1.00 33.38 215 ASP A CA 1
ATOM 1619 C C . ASP A 1 215 ? 31.494 50.074 -28.282 1.00 33.38 215 ASP A C 1
ATOM 1621 O O . ASP A 1 215 ? 32.187 49.309 -27.614 1.00 33.38 215 ASP A O 1
ATOM 1625 N N . THR A 1 216 ? 31.953 51.229 -28.752 1.00 46.69 216 THR A N 1
ATOM 1626 C CA . THR A 1 216 ? 33.136 51.933 -28.275 1.00 46.69 216 THR A CA 1
ATOM 1627 C C . THR A 1 216 ? 32.887 52.429 -26.855 1.00 46.69 216 THR A C 1
ATOM 1629 O O . THR A 1 216 ? 32.073 53.329 -26.646 1.00 46.69 216 THR A O 1
ATOM 1632 N N . HIS A 1 217 ? 33.648 51.915 -25.892 1.00 34.25 217 HIS A N 1
ATOM 1633 C CA . HIS A 1 217 ? 33.917 52.634 -24.654 1.00 34.25 217 HIS A CA 1
ATOM 1634 C C . HIS A 1 217 ? 35.360 52.369 -24.220 1.00 34.25 217 HIS A C 1
ATOM 1636 O O . HIS A 1 217 ? 35.688 51.311 -23.689 1.00 34.25 217 HIS A O 1
ATOM 1642 N N . HIS A 1 218 ? 36.233 53.336 -24.500 1.00 46.84 218 HIS A N 1
ATOM 1643 C CA . HIS A 1 218 ? 37.499 53.481 -23.793 1.00 46.84 218 HIS A CA 1
ATOM 1644 C C . HIS A 1 218 ? 37.215 54.091 -22.420 1.00 46.84 218 HIS A C 1
ATOM 1646 O O . HIS A 1 218 ? 36.511 55.098 -22.342 1.00 46.84 218 HIS A O 1
ATOM 1652 N N . PRO A 1 219 ? 37.840 53.554 -21.365 1.00 37.50 219 PRO A N 1
ATOM 1653 C CA . PRO A 1 219 ? 38.366 54.447 -20.347 1.00 37.50 219 PRO A CA 1
ATOM 1654 C C . PRO A 1 219 ? 39.818 54.109 -19.978 1.00 37.50 219 PRO A C 1
ATOM 1656 O O . PRO A 1 219 ? 40.163 52.955 -19.740 1.00 37.50 219 PRO A O 1
ATOM 1659 N N . GLY A 1 220 ? 40.635 55.159 -19.867 1.00 34.56 220 GLY A N 1
ATOM 1660 C CA . GLY A 1 220 ? 41.711 55.234 -18.876 1.00 34.56 220 GLY A CA 1
ATOM 1661 C C . GLY A 1 220 ? 43.116 54.803 -19.301 1.00 34.56 220 GLY A C 1
ATOM 1662 O O . GLY A 1 220 ? 43.603 53.769 -18.861 1.00 34.56 220 GLY A O 1
ATOM 1663 N N . GLN A 1 221 ? 43.818 55.661 -20.038 1.00 37.56 221 GLN A N 1
ATOM 1664 C CA . GLN A 1 221 ? 45.242 55.930 -19.793 1.00 37.56 221 GLN A CA 1
ATOM 1665 C C . GLN A 1 221 ? 45.270 57.424 -19.432 1.00 37.56 221 GLN A C 1
ATOM 1667 O O . GLN A 1 221 ? 44.777 58.233 -20.206 1.00 37.56 221 GLN A O 1
ATOM 1672 N N . GLY A 1 222 ? 45.574 57.838 -18.205 1.00 34.59 222 GLY A N 1
ATOM 1673 C CA . GLY A 1 222 ? 46.844 57.579 -17.538 1.00 34.59 222 GLY A CA 1
ATOM 1674 C C . GLY A 1 222 ? 47.809 58.693 -17.936 1.00 34.59 222 GLY A C 1
ATOM 1675 O O . GLY A 1 222 ? 48.771 58.434 -18.646 1.00 34.59 222 GLY A O 1
ATOM 1676 N N . GLU A 1 223 ? 47.465 59.932 -17.576 1.00 40.09 223 GLU A N 1
ATOM 1677 C CA . GLU A 1 223 ? 48.321 61.111 -17.708 1.00 40.09 223 GLU A CA 1
ATOM 1678 C C . GLU A 1 223 ? 49.287 61.106 -16.514 1.00 40.09 223 GLU A C 1
ATOM 1680 O O . GLU A 1 223 ? 48.864 61.299 -15.377 1.00 40.09 223 GLU A O 1
ATOM 1685 N N . GLU A 1 224 ? 50.568 60.856 -16.764 1.00 43.78 224 GLU A N 1
ATOM 1686 C CA . GLU A 1 224 ? 51.655 61.264 -15.875 1.00 43.78 224 GLU A CA 1
ATOM 1687 C C . GLU A 1 224 ? 52.765 61.877 -16.732 1.00 43.78 224 GLU A C 1
ATOM 1689 O O . GLU A 1 224 ? 53.074 61.392 -17.824 1.00 43.78 224 GLU A O 1
ATOM 1694 N N . ALA A 1 225 ? 53.249 63.012 -16.233 1.00 43.62 225 ALA A N 1
ATOM 1695 C CA . ALA A 1 225 ? 54.269 63.881 -16.801 1.00 43.62 225 ALA A CA 1
ATOM 1696 C C . ALA A 1 225 ? 55.688 63.318 -16.642 1.00 43.62 225 ALA A C 1
ATOM 1698 O O . ALA A 1 225 ? 55.911 62.516 -15.707 1.00 43.62 225 ALA A O 1
#

Sequence (225 aa):
MTLLLSAHTEALHAARTSGEFAAVISALDTDMNSAIGRKAELEKAEDKAIFGDGDLAEVRADLAACISEIALYEKAIEGADIRRIEAAKNEAAIDIEALGKDAKAKAADLSKRWRRVAGLIEEVRGELFECDALKRSLMATDGDFERARRPDLRINLNSVRREAMAGKRAASPERLSRSAVLVDKTLLSFLSLGGPLDGRATVRASLNPTVRKGDTHHPGQGEEA

Radius of gyration: 45.46 Å; chains: 1; bounding box: 98×83×120 Å